Protein AF-A0AA38NWJ9-F1 (afdb_monomer_lite)

Radius of gyration: 28.75 Å; chains: 1; bounding box: 86×64×56 Å

Sequence (228 aa):
MHFEAAQSAQCSSKLLKDPQRSSKILKDTSKNLENLGNQKGVSLDALGMRYFFLMLGYALSDKTIKMNYASYHTGIVAKYHIRLIGLPDCAIFEEANGPVKPHNIKDQATLEALFTVLETGTCCWSRMSDNEIKEHSAWLATQEVKERAVRSDKGKKRGSRQRDDDDDDDHDDDDNSENKADSRKRSRKSGVNGKAGRKKSKISKQLPPRSREFVNSDDDESNGNLSD

Structure (mmCIF, N/CA/C/O backbone):
data_AF-A0AA38NWJ9-F1
#
_entry.id   AF-A0AA38NWJ9-F1
#
loop_
_atom_site.group_PDB
_atom_site.id
_atom_site.type_symbol
_atom_site.label_atom_id
_atom_site.label_alt_id
_atom_site.label_comp_id
_atom_site.label_asym_id
_atom_site.label_entity_id
_atom_site.label_seq_id
_atom_site.pdbx_PDB_ins_code
_atom_site.Cartn_x
_atom_site.Cartn_y
_atom_site.Cartn_z
_atom_site.occupancy
_atom_site.B_iso_or_equiv
_atom_site.auth_seq_id
_atom_site.auth_comp_id
_atom_site.auth_asym_id
_atom_site.auth_atom_id
_atom_site.pdbx_PDB_model_num
ATOM 1 N N . MET A 1 1 ? -23.170 23.346 -16.869 1.00 39.41 1 MET A N 1
ATOM 2 C CA . MET A 1 1 ? -22.713 21.945 -16.767 1.00 39.41 1 MET A CA 1
ATOM 3 C C . MET A 1 1 ? -22.299 21.693 -15.324 1.00 39.41 1 MET A C 1
ATOM 5 O O . MET A 1 1 ? -21.149 21.910 -14.978 1.00 39.41 1 MET A O 1
ATOM 9 N N . HIS A 1 2 ? -23.263 21.349 -14.471 1.00 34.66 2 HIS A N 1
ATOM 10 C CA . HIS A 1 2 ? -23.024 20.957 -13.082 1.00 34.66 2 HIS A CA 1
ATOM 11 C C . HIS A 1 2 ? -23.026 19.427 -13.042 1.00 34.66 2 HIS A C 1
ATOM 13 O O . HIS A 1 2 ? -24.056 18.825 -13.329 1.00 34.66 2 HIS A O 1
ATOM 19 N N . PHE A 1 3 ? -21.881 18.808 -12.752 1.00 37.81 3 PHE A N 1
ATOM 20 C CA . PHE A 1 3 ? -21.827 17.385 -12.428 1.00 37.81 3 PHE A CA 1
ATOM 21 C C . PHE A 1 3 ? -22.079 17.233 -10.928 1.00 37.81 3 PHE A C 1
ATOM 23 O O . PHE A 1 3 ? -21.244 17.576 -10.095 1.00 37.81 3 PHE A O 1
ATOM 30 N N . GLU A 1 4 ? -23.278 16.764 -10.604 1.00 44.84 4 GLU A N 1
ATOM 31 C CA . GLU A 1 4 ? -23.706 16.375 -9.268 1.00 44.84 4 GLU A CA 1
ATOM 32 C C . GLU A 1 4 ? -23.093 15.005 -8.934 1.00 44.84 4 GLU A C 1
ATOM 34 O O . GLU A 1 4 ? -23.631 13.953 -9.271 1.00 44.84 4 GLU A O 1
ATOM 39 N N . ALA A 1 5 ? -21.912 15.015 -8.313 1.00 42.31 5 ALA A N 1
ATOM 40 C CA . ALA A 1 5 ? -21.258 13.821 -7.784 1.00 42.31 5 ALA A CA 1
ATOM 41 C C . ALA A 1 5 ? -21.643 13.632 -6.308 1.00 42.31 5 ALA A C 1
ATOM 43 O O . ALA A 1 5 ? -20.865 13.912 -5.401 1.00 42.31 5 ALA A O 1
ATOM 44 N N . ALA A 1 6 ? -22.868 13.167 -6.067 1.00 44.38 6 ALA A N 1
ATOM 45 C CA . ALA A 1 6 ? -23.337 12.756 -4.746 1.00 44.38 6 ALA A CA 1
ATOM 46 C C . ALA A 1 6 ? -23.718 11.269 -4.749 1.00 44.38 6 ALA A C 1
ATOM 48 O O . ALA A 1 6 ? -24.832 10.892 -4.397 1.00 44.38 6 ALA A O 1
ATOM 49 N N . GLN A 1 7 ? -22.784 10.391 -5.127 1.00 44.22 7 GLN A N 1
ATOM 50 C CA . GLN A 1 7 ? -22.867 8.990 -4.712 1.00 44.22 7 GLN A CA 1
ATOM 51 C C . GLN A 1 7 ? -22.113 8.837 -3.397 1.00 44.22 7 GLN A C 1
ATOM 53 O O . GLN A 1 7 ? -20.930 8.511 -3.347 1.00 44.22 7 GLN A O 1
ATOM 58 N N . SER A 1 8 ? -22.844 9.109 -2.317 1.00 44.16 8 SER A N 1
ATOM 59 C CA . SER A 1 8 ? -22.509 8.643 -0.978 1.00 44.16 8 SER A CA 1
ATOM 60 C C . SER A 1 8 ? -22.380 7.123 -1.034 1.00 44.16 8 SER A C 1
ATOM 62 O O . SER A 1 8 ? -23.372 6.393 -1.083 1.00 44.16 8 SER A O 1
ATOM 64 N N . ALA A 1 9 ? -21.138 6.649 -1.103 1.00 45.22 9 ALA A N 1
ATOM 65 C CA . ALA A 1 9 ? -20.809 5.250 -0.957 1.00 45.22 9 ALA A CA 1
ATOM 66 C C . ALA A 1 9 ? -21.241 4.820 0.448 1.00 45.22 9 ALA A C 1
ATOM 68 O O . ALA A 1 9 ? -20.523 5.006 1.431 1.00 45.22 9 ALA A O 1
ATOM 69 N N . GLN A 1 10 ? -22.426 4.219 0.551 1.00 44.66 10 GLN A N 1
ATOM 70 C CA . GLN A 1 10 ? -22.721 3.326 1.657 1.00 44.66 10 GLN A CA 1
ATOM 71 C C . GLN A 1 10 ? -21.734 2.161 1.544 1.00 44.66 10 GLN A C 1
ATOM 73 O O . GLN A 1 10 ? -21.995 1.167 0.867 1.00 44.66 10 GLN A O 1
ATOM 78 N N . CYS A 1 11 ? -20.565 2.313 2.175 1.00 38.38 11 CYS A N 1
ATOM 79 C CA . CYS A 1 11 ? -19.630 1.232 2.445 1.00 38.38 11 CYS A CA 1
ATOM 80 C C . CYS A 1 11 ? -20.417 0.132 3.161 1.00 38.38 11 CYS A C 1
ATOM 82 O O . CYS A 1 11 ? -20.668 0.203 4.364 1.00 38.38 11 CYS A O 1
ATOM 84 N N . SER A 1 12 ? -20.878 -0.852 2.386 1.00 43.41 12 SER A N 1
ATOM 85 C CA . SER A 1 12 ? -21.639 -2.005 2.848 1.00 43.41 12 SER A CA 1
ATOM 86 C C . SER A 1 12 ? -20.796 -2.743 3.887 1.00 43.41 12 SER A C 1
ATOM 88 O O . SER A 1 12 ? -19.919 -3.546 3.565 1.00 43.41 12 SER A O 1
ATOM 90 N N . SER A 1 13 ? -21.094 -2.465 5.152 1.00 49.72 13 SER A N 1
ATOM 91 C CA . SER A 1 13 ? -20.415 -2.873 6.385 1.00 49.72 13 SER A CA 1
ATOM 92 C C . SER A 1 13 ? -20.494 -4.374 6.697 1.00 49.72 13 SER A C 1
ATOM 94 O O . SER A 1 13 ? -20.312 -4.794 7.840 1.00 49.72 13 SER A O 1
ATOM 96 N N . LYS A 1 14 ? -20.701 -5.227 5.688 1.00 49.19 14 LYS A N 1
ATOM 97 C CA . LYS A 1 14 ? -20.905 -6.678 5.838 1.00 49.19 14 LYS A CA 1
ATOM 98 C C . LYS A 1 14 ? -19.680 -7.444 6.361 1.00 49.19 14 LYS A C 1
ATOM 100 O O . LYS A 1 14 ? -19.739 -8.664 6.490 1.00 49.19 14 LYS A O 1
ATOM 105 N N . LEU A 1 15 ? -18.585 -6.759 6.695 1.00 49.03 15 LEU A N 1
ATOM 106 C CA . LEU A 1 15 ? -17.335 -7.372 7.142 1.00 49.03 15 LEU A CA 1
ATOM 107 C C . LEU A 1 15 ? -16.837 -6.978 8.524 1.00 49.03 15 LEU A C 1
ATOM 109 O O . LEU A 1 15 ? -15.739 -7.383 8.889 1.00 49.03 15 LEU A O 1
ATOM 113 N N . LEU A 1 16 ? -17.668 -6.338 9.343 1.00 49.16 16 LEU A N 1
ATOM 114 C CA . LEU A 1 16 ? -17.486 -6.401 10.788 1.00 49.16 16 LEU A CA 1
ATOM 115 C C . LEU A 1 16 ? -18.739 -6.994 11.412 1.00 49.16 16 LEU A C 1
ATOM 117 O O . LEU A 1 16 ? -19.733 -6.311 11.624 1.00 49.16 16 LEU A O 1
ATOM 121 N N . LYS A 1 17 ? -18.667 -8.277 11.770 1.00 51.38 17 LYS A N 1
ATOM 122 C CA . LYS A 1 17 ? -19.699 -8.964 12.564 1.00 51.38 17 LYS A CA 1
ATOM 123 C C . LYS A 1 17 ? -19.894 -8.366 13.968 1.00 51.38 17 LYS A C 1
ATOM 125 O O . LYS A 1 17 ? -20.689 -8.892 14.729 1.00 51.38 17 LYS A O 1
ATOM 130 N N . ASP A 1 18 ? -19.188 -7.283 14.298 1.00 51.94 18 ASP A N 1
ATOM 131 C CA . ASP A 1 18 ? -19.307 -6.586 15.570 1.00 51.94 18 ASP A CA 1
ATOM 132 C C . ASP A 1 18 ? -18.866 -5.106 15.451 1.00 51.94 18 ASP A C 1
ATOM 134 O O . ASP A 1 18 ? -17.693 -4.778 15.677 1.00 51.94 18 ASP A O 1
ATOM 138 N N . PRO A 1 19 ? -19.766 -4.168 15.099 1.00 52.47 19 PRO A N 1
ATOM 139 C CA . PRO A 1 19 ? -19.451 -2.732 15.099 1.00 52.47 19 PRO A CA 1
ATOM 140 C C . PRO A 1 19 ? -18.998 -2.231 16.486 1.00 52.47 19 PRO A C 1
ATOM 142 O O . PRO A 1 19 ? -18.182 -1.315 16.598 1.00 52.47 19 PRO A O 1
ATOM 145 N N . GLN A 1 20 ? -19.436 -2.896 17.559 1.00 57.66 20 GLN A N 1
ATOM 146 C CA . GLN A 1 20 ? -19.005 -2.622 18.933 1.00 57.66 20 GLN A CA 1
ATOM 147 C C . GLN A 1 20 ? -17.508 -2.901 19.158 1.00 57.66 20 GLN A C 1
ATOM 149 O O . GLN A 1 20 ? -16.855 -2.188 19.923 1.00 57.66 20 GLN A O 1
ATOM 154 N N . ARG A 1 21 ? -16.925 -3.892 18.468 1.00 58.16 21 ARG A N 1
ATOM 155 C CA . ARG A 1 21 ? -15.522 -4.289 18.667 1.00 58.16 21 ARG A CA 1
ATOM 156 C C . ARG A 1 21 ? -14.537 -3.350 17.967 1.00 58.16 21 ARG A C 1
ATOM 158 O O . ARG A 1 21 ? -13.462 -3.113 18.511 1.00 58.16 21 ARG A O 1
ATOM 165 N N . SER A 1 22 ? -14.922 -2.768 16.828 1.00 58.00 22 SER A N 1
ATOM 166 C CA . SER A 1 22 ? -14.137 -1.720 16.151 1.00 58.00 22 SER A CA 1
ATOM 167 C C . SER A 1 22 ? -14.026 -0.457 17.012 1.00 58.00 22 SER A C 1
ATOM 169 O O . SER A 1 22 ? -12.927 0.060 17.208 1.00 58.00 22 SER A O 1
ATOM 171 N N . SER A 1 23 ? -15.140 -0.012 17.610 1.00 63.59 23 SER A N 1
ATOM 172 C CA . SER A 1 23 ? -15.155 1.243 18.373 1.00 63.59 23 SER A CA 1
ATOM 173 C C . SER A 1 23 ? -14.301 1.197 19.645 1.00 63.59 23 SER A C 1
ATOM 175 O O . SER A 1 23 ? -13.683 2.199 19.999 1.00 63.59 23 SER A O 1
ATOM 177 N N . LYS A 1 24 ? -14.210 0.041 20.323 1.00 66.25 24 LYS A N 1
ATOM 178 C CA . LYS A 1 24 ? -13.296 -0.135 21.467 1.00 66.25 24 LYS A CA 1
ATOM 179 C C . LYS A 1 24 ? -11.833 -0.042 21.045 1.00 66.25 24 LYS A C 1
ATOM 181 O O . LYS A 1 24 ? -11.070 0.655 21.699 1.00 66.25 24 LYS A O 1
ATOM 186 N N . ILE A 1 25 ? -11.462 -0.678 19.934 1.00 63.16 25 ILE A N 1
ATOM 187 C CA . ILE A 1 25 ? -10.078 -0.663 19.448 1.00 63.16 25 ILE A CA 1
ATOM 188 C C . ILE A 1 25 ? -9.677 0.749 19.028 1.00 63.16 25 ILE A C 1
ATOM 190 O O . ILE A 1 25 ? -8.617 1.187 19.448 1.00 63.16 25 ILE A O 1
ATOM 194 N N . LEU A 1 26 ? -10.535 1.477 18.301 1.00 61.09 26 LEU A N 1
ATOM 195 C CA . LEU A 1 26 ? -10.283 2.877 17.937 1.00 61.09 26 LEU A CA 1
ATOM 196 C C . LEU A 1 26 ? -10.080 3.766 19.171 1.00 61.09 26 LEU A C 1
ATOM 198 O O . LEU A 1 26 ? -9.186 4.607 19.184 1.00 61.09 26 LEU A O 1
ATOM 202 N N . LYS A 1 27 ? -10.863 3.552 20.237 1.00 68.44 27 LYS A N 1
ATOM 203 C CA . LYS A 1 27 ? -10.706 4.288 21.503 1.00 68.44 27 LYS A CA 1
ATOM 204 C C . LYS A 1 27 ? -9.412 3.921 22.230 1.00 68.44 27 LYS A C 1
ATOM 206 O O . LYS A 1 27 ? -8.737 4.810 22.747 1.00 68.44 27 LYS A O 1
ATOM 211 N N . ASP A 1 28 ? -9.049 2.642 22.254 1.00 71.19 28 ASP A N 1
ATOM 212 C CA . ASP A 1 28 ? -7.821 2.171 22.901 1.00 71.19 28 ASP A CA 1
ATOM 213 C C . ASP A 1 28 ? -6.570 2.610 22.128 1.00 71.19 28 ASP A C 1
ATOM 215 O O . ASP A 1 28 ? -5.565 2.983 22.736 1.00 71.19 28 ASP A O 1
ATOM 219 N N . THR A 1 29 ? -6.629 2.639 20.793 1.00 63.56 29 THR A N 1
ATOM 220 C CA . THR A 1 29 ? -5.549 3.168 19.955 1.00 63.56 29 THR A CA 1
ATOM 221 C C . THR A 1 29 ? -5.463 4.688 20.039 1.00 63.56 29 THR A C 1
ATOM 223 O O . THR A 1 29 ? -4.349 5.197 20.126 1.00 63.56 29 THR A O 1
ATOM 226 N N . SER A 1 30 ? -6.589 5.408 20.117 1.00 64.50 30 SER A N 1
ATOM 227 C CA . SER A 1 30 ? -6.612 6.869 20.310 1.00 64.50 30 SER A CA 1
ATOM 228 C C . SER A 1 30 ? -5.970 7.282 21.636 1.00 64.50 30 SER A C 1
ATOM 230 O O . SER A 1 30 ? -5.095 8.143 21.658 1.00 64.50 30 SER A O 1
ATOM 232 N N . LYS A 1 31 ? -6.300 6.599 22.742 1.00 65.56 31 LYS A N 1
ATOM 233 C CA . LYS A 1 31 ? -5.656 6.846 24.049 1.00 65.56 31 LYS A CA 1
ATOM 234 C C . LYS A 1 31 ? -4.156 6.542 24.041 1.00 65.56 31 LYS A C 1
ATOM 236 O O . LYS A 1 31 ? -3.388 7.142 24.790 1.00 65.56 31 LYS A O 1
ATOM 241 N N . ASN A 1 32 ? -3.726 5.591 23.212 1.00 61.53 32 ASN A N 1
ATOM 242 C CA . ASN A 1 32 ? -2.308 5.282 23.039 1.00 61.53 32 ASN A CA 1
ATOM 243 C C . ASN A 1 32 ? -1.598 6.366 22.207 1.00 61.53 32 ASN A C 1
ATOM 245 O O . ASN A 1 32 ? -0.489 6.765 22.551 1.00 61.53 32 ASN A O 1
ATOM 249 N N . LEU A 1 33 ? -2.256 6.887 21.162 1.00 62.44 3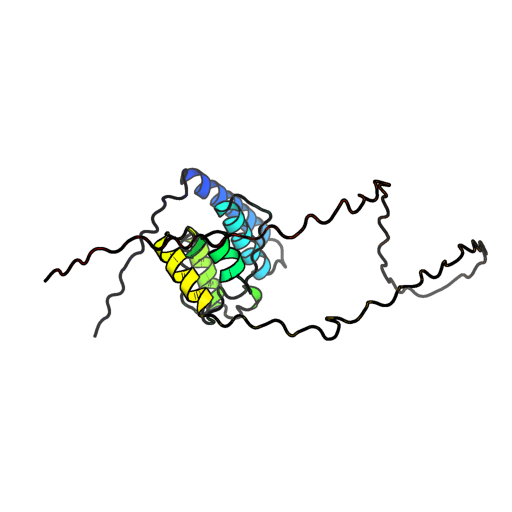3 LEU A N 1
ATOM 250 C CA . LEU A 1 33 ? -1.759 7.998 20.343 1.00 62.44 33 LEU A CA 1
ATOM 251 C C . LEU A 1 33 ? -1.557 9.280 21.164 1.00 62.44 33 LEU A C 1
ATOM 253 O O . LEU A 1 33 ? -0.497 9.894 21.059 1.00 62.44 33 LEU A O 1
ATOM 257 N N . GLU A 1 34 ? -2.519 9.650 22.014 1.00 65.12 34 GLU A N 1
ATOM 258 C CA . GLU A 1 34 ? -2.404 10.834 22.885 1.00 65.12 34 GLU A CA 1
ATOM 259 C C . GLU A 1 34 ? -1.205 10.728 23.840 1.00 65.12 34 GLU A C 1
ATOM 261 O O . GLU A 1 34 ? -0.467 11.694 24.038 1.00 65.12 34 GLU A O 1
ATOM 266 N N . ASN A 1 35 ? -0.937 9.530 24.369 1.00 61.72 35 ASN A N 1
ATOM 267 C CA . ASN A 1 35 ? 0.239 9.288 25.209 1.00 61.72 35 ASN A CA 1
ATOM 268 C C . ASN A 1 35 ? 1.568 9.383 24.437 1.00 61.72 35 ASN A C 1
ATOM 270 O O . ASN A 1 35 ? 2.591 9.751 25.015 1.00 61.72 35 ASN A O 1
ATOM 274 N N . LEU A 1 36 ? 1.569 9.072 23.138 1.00 56.41 36 LEU A N 1
ATOM 275 C CA . LEU A 1 36 ? 2.743 9.183 22.266 1.00 56.41 36 LEU A CA 1
ATOM 276 C C . LEU A 1 36 ? 3.017 10.630 21.826 1.00 56.41 36 LEU A C 1
ATOM 278 O O . LEU A 1 36 ? 4.183 10.989 21.671 1.00 56.41 36 LEU A O 1
ATOM 282 N N . GLY A 1 37 ? 1.985 11.471 21.694 1.00 53.91 37 GLY A N 1
ATOM 283 C CA . GLY A 1 37 ? 2.128 12.896 21.358 1.00 53.91 37 GLY A CA 1
ATOM 284 C C . GLY A 1 37 ? 2.893 13.714 22.408 1.00 53.91 37 GLY A C 1
ATOM 285 O O . GLY A 1 37 ? 3.549 14.697 22.074 1.00 53.91 37 GLY A O 1
ATOM 286 N N . ASN A 1 38 ? 2.898 13.264 23.667 1.00 59.41 38 ASN A N 1
ATOM 287 C CA . ASN A 1 38 ? 3.661 13.899 24.747 1.00 59.41 38 ASN A CA 1
ATOM 288 C C . ASN A 1 38 ? 5.153 13.518 24.771 1.00 59.41 38 ASN A C 1
ATOM 290 O O . ASN A 1 38 ? 5.935 14.130 25.505 1.00 59.41 38 ASN A O 1
ATOM 294 N N . GLN A 1 39 ? 5.588 12.546 23.959 1.00 58.22 39 GLN A N 1
ATOM 295 C CA . GLN A 1 39 ? 7.011 12.284 23.759 1.00 58.22 39 GLN A CA 1
ATOM 296 C C . GLN A 1 39 ? 7.562 13.246 22.707 1.00 58.22 39 GLN A C 1
ATOM 298 O O . GLN A 1 39 ? 7.415 13.036 21.503 1.00 58.22 39 GLN A O 1
ATOM 303 N N . LYS A 1 40 ? 8.237 14.303 23.174 1.00 52.88 40 LYS A N 1
ATOM 304 C CA . LYS A 1 40 ? 9.014 15.221 22.329 1.00 52.88 40 LYS A CA 1
ATOM 305 C C . LYS A 1 40 ? 9.970 14.410 21.437 1.00 52.88 40 LYS A C 1
ATOM 307 O O . LYS A 1 40 ? 10.999 13.942 21.917 1.00 52.88 40 LYS A O 1
ATOM 312 N N . GLY A 1 41 ? 9.625 14.237 20.158 1.00 63.91 41 GLY A N 1
ATOM 313 C CA . GLY A 1 41 ? 10.505 13.638 19.147 1.00 63.91 41 GLY A CA 1
ATOM 314 C C . GLY A 1 41 ? 9.962 12.445 18.353 1.00 63.91 41 GLY A C 1
ATOM 315 O O . GLY A 1 41 ? 10.703 11.916 17.526 1.00 63.91 41 GLY A O 1
ATOM 316 N N . VAL A 1 42 ? 8.714 12.004 18.543 1.00 61.97 42 VAL A N 1
ATOM 317 C CA . VAL A 1 42 ? 8.128 10.998 17.636 1.00 61.97 42 VAL A CA 1
ATOM 318 C C . VAL A 1 42 ? 7.659 11.706 16.364 1.00 61.97 42 VAL A C 1
ATOM 320 O O . VAL A 1 42 ? 6.756 12.537 16.420 1.00 61.97 42 VAL A O 1
ATOM 323 N N . SER A 1 43 ? 8.278 11.412 15.217 1.00 65.31 43 SER A N 1
ATOM 324 C CA . SER A 1 43 ? 7.820 11.970 13.941 1.00 65.31 43 SER A CA 1
ATOM 325 C C . SER A 1 43 ? 6.399 11.483 13.636 1.00 65.31 43 SER A C 1
ATOM 327 O O . SER A 1 43 ? 6.087 10.300 13.818 1.00 65.31 43 SER A O 1
ATOM 329 N N . LEU A 1 44 ? 5.535 12.389 13.163 1.00 63.59 44 LEU A N 1
ATOM 330 C CA . LEU A 1 44 ? 4.169 12.074 12.718 1.00 63.59 44 LEU A CA 1
ATOM 331 C C . LEU A 1 44 ? 4.148 10.895 11.725 1.00 63.59 44 LEU A C 1
ATOM 333 O O . LEU A 1 44 ? 3.259 10.043 11.788 1.00 63.59 44 LEU A O 1
ATOM 337 N N . ASP A 1 45 ? 5.198 10.766 10.911 1.00 66.31 45 ASP A N 1
ATOM 338 C CA . ASP A 1 45 ? 5.413 9.657 9.978 1.00 66.31 45 ASP A CA 1
ATOM 339 C C . ASP A 1 45 ? 5.368 8.279 10.656 1.00 66.31 45 ASP A C 1
ATOM 341 O O . ASP A 1 45 ? 4.787 7.327 10.127 1.00 66.31 45 ASP A O 1
ATOM 345 N N . ALA A 1 46 ? 5.966 8.145 11.844 1.00 70.00 46 ALA A N 1
ATOM 346 C CA . ALA A 1 46 ? 6.025 6.872 12.558 1.00 70.00 46 ALA A CA 1
ATOM 347 C C . ALA A 1 46 ? 4.660 6.471 13.140 1.00 70.00 46 ALA A C 1
ATOM 349 O O . ALA A 1 46 ? 4.340 5.278 13.212 1.00 70.00 46 ALA A O 1
ATOM 350 N N . LEU A 1 47 ? 3.853 7.458 13.538 1.00 70.44 47 LEU A N 1
ATOM 351 C CA . LEU A 1 47 ? 2.508 7.260 14.079 1.00 70.44 47 LEU A CA 1
ATOM 352 C C . LEU A 1 47 ? 1.522 6.852 12.979 1.00 70.44 47 LEU A C 1
ATOM 354 O O . LEU A 1 47 ? 0.839 5.834 13.129 1.00 70.44 47 LEU A O 1
ATOM 358 N N . GLY A 1 48 ? 1.530 7.552 11.839 1.00 71.62 48 GLY A N 1
ATOM 359 C CA . GLY A 1 48 ? 0.675 7.222 10.693 1.00 71.62 48 GLY A CA 1
ATOM 360 C C . GLY A 1 48 ? 0.924 5.805 10.160 1.00 71.62 48 GLY A C 1
ATOM 361 O O . GLY A 1 48 ? -0.012 5.024 9.976 1.00 71.62 48 GLY A O 1
ATOM 362 N N . MET A 1 49 ? 2.196 5.412 10.007 1.00 75.56 49 MET A N 1
ATOM 363 C CA . MET A 1 49 ? 2.573 4.071 9.524 1.00 75.56 49 MET A CA 1
ATOM 364 C C . MET A 1 49 ? 2.086 2.943 10.445 1.00 75.56 49 MET A C 1
ATOM 366 O O . MET A 1 49 ? 1.674 1.879 9.970 1.00 75.56 49 MET A O 1
ATOM 370 N N . ARG A 1 50 ? 2.117 3.158 11.767 1.00 79.19 50 ARG A N 1
ATOM 371 C CA . ARG A 1 50 ? 1.632 2.169 12.743 1.00 79.19 50 ARG A CA 1
ATOM 372 C C . ARG A 1 50 ? 0.125 1.978 12.645 1.00 79.19 50 ARG A C 1
ATOM 374 O O . ARG A 1 50 ? -0.332 0.840 12.732 1.00 79.19 50 ARG A O 1
ATOM 381 N N . TYR A 1 51 ? -0.627 3.054 12.426 1.00 81.25 51 TYR A N 1
ATOM 382 C CA . TYR A 1 51 ? -2.084 2.988 12.335 1.00 81.25 51 TYR A CA 1
ATOM 383 C C . TYR A 1 51 ? -2.545 2.155 11.137 1.00 81.25 51 TYR A C 1
ATOM 385 O O . TYR A 1 51 ? -3.326 1.217 11.303 1.00 81.25 51 TYR A O 1
ATOM 393 N N . PHE A 1 52 ? -1.981 2.404 9.950 1.00 81.69 52 PHE A N 1
ATOM 394 C CA . PHE A 1 52 ? -2.296 1.611 8.757 1.00 81.69 52 PHE A CA 1
ATOM 395 C C . PHE A 1 52 ? -1.989 0.124 8.940 1.00 81.69 52 PHE A C 1
ATOM 397 O O . PHE A 1 52 ? -2.796 -0.724 8.559 1.00 81.69 52 PHE A O 1
ATOM 404 N N . PHE A 1 53 ? -0.847 -0.196 9.554 1.00 84.25 53 PHE A N 1
ATOM 405 C CA . PHE A 1 53 ? -0.447 -1.578 9.811 1.00 84.25 53 PHE A CA 1
ATOM 406 C C . PHE A 1 53 ? -1.379 -2.280 10.809 1.00 84.25 53 PHE A C 1
ATOM 408 O O . PHE A 1 53 ? -1.771 -3.425 10.584 1.00 84.25 53 PHE A O 1
ATOM 415 N N . LEU A 1 54 ? -1.773 -1.598 11.890 1.00 86.06 54 LEU A N 1
ATOM 416 C CA . LEU A 1 54 ? -2.718 -2.138 12.871 1.00 86.06 54 LEU A CA 1
A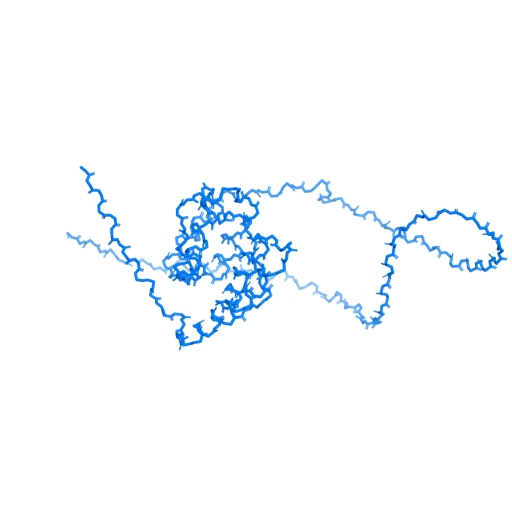TOM 417 C C . LEU A 1 54 ? -4.093 -2.395 12.245 1.00 86.06 54 LEU A C 1
ATOM 419 O O . LEU A 1 54 ? -4.665 -3.466 12.453 1.00 86.06 54 LEU A O 1
ATOM 423 N N . MET A 1 55 ? -4.588 -1.454 11.438 1.00 86.25 55 MET A N 1
ATOM 424 C CA . MET A 1 55 ? -5.873 -1.585 10.747 1.00 86.25 55 MET A CA 1
ATOM 425 C C . MET A 1 55 ? -5.857 -2.715 9.711 1.00 86.25 55 MET A C 1
ATOM 427 O O . MET A 1 55 ? -6.807 -3.494 9.640 1.00 86.25 55 MET A O 1
ATOM 431 N N . LEU A 1 56 ? -4.763 -2.861 8.957 1.00 89.75 56 LEU A N 1
ATOM 432 C CA . LEU A 1 56 ? -4.584 -3.954 8.000 1.00 89.75 56 LEU A CA 1
ATOM 433 C C . LEU A 1 56 ? -4.551 -5.319 8.702 1.00 89.75 56 LEU A C 1
ATOM 435 O O . LEU A 1 56 ? -5.253 -6.247 8.300 1.00 89.75 56 LEU A O 1
ATOM 439 N N . GLY A 1 57 ? -3.765 -5.434 9.777 1.00 89.44 57 GLY A N 1
ATOM 440 C CA . GLY A 1 57 ? -3.671 -6.670 10.549 1.00 89.44 57 GLY A CA 1
ATOM 441 C C . GLY A 1 57 ? -4.989 -7.049 11.223 1.00 89.44 57 GLY A C 1
ATOM 442 O O . GLY A 1 57 ? -5.277 -8.231 11.391 1.00 89.44 57 GLY A O 1
ATOM 443 N N . TYR A 1 58 ? -5.821 -6.062 11.561 1.00 88.19 58 TYR A N 1
ATOM 444 C CA . TYR A 1 58 ? -7.174 -6.302 12.045 1.00 88.19 58 TYR A CA 1
ATOM 445 C C . TYR A 1 58 ? -8.099 -6.815 10.934 1.00 88.19 58 TYR A C 1
ATOM 447 O O . TYR A 1 58 ? -8.744 -7.847 11.115 1.00 88.19 58 TYR A O 1
ATOM 455 N N . ALA A 1 59 ? -8.109 -6.156 9.770 1.00 88.12 59 ALA A N 1
ATOM 456 C CA . ALA A 1 59 ? -8.927 -6.558 8.624 1.00 88.12 59 ALA A CA 1
ATOM 457 C C . ALA A 1 59 ? -8.616 -7.988 8.144 1.00 88.12 59 ALA A C 1
ATOM 459 O O . ALA A 1 59 ? -9.523 -8.730 7.771 1.00 88.12 59 ALA A O 1
ATOM 460 N N . LEU A 1 60 ? -7.342 -8.392 8.198 1.00 89.75 60 LEU A N 1
ATOM 461 C CA . LEU A 1 60 ? -6.883 -9.721 7.776 1.00 89.75 60 LEU A CA 1
ATOM 462 C C . LEU A 1 60 ? -6.779 -10.738 8.919 1.00 89.75 60 LEU A C 1
ATOM 464 O O . LEU A 1 60 ? -6.489 -11.904 8.668 1.00 89.75 60 LEU A O 1
ATOM 468 N N . SER A 1 61 ? -7.004 -10.317 10.169 1.00 90.06 61 SER A N 1
ATOM 469 C CA . SER A 1 61 ? -6.728 -11.114 11.378 1.00 90.06 61 SER A CA 1
ATOM 470 C C . SER A 1 61 ? -5.292 -11.665 11.458 1.00 90.06 61 SER A C 1
ATOM 472 O O . SER A 1 61 ? -5.028 -12.615 12.193 1.00 90.06 61 SER A O 1
ATOM 474 N N . ASP A 1 62 ? -4.348 -11.048 10.742 1.00 89.62 62 ASP A N 1
ATOM 475 C CA . ASP A 1 62 ? -2.945 -11.448 10.679 1.00 89.62 62 ASP A CA 1
ATOM 476 C C . ASP A 1 62 ? -2.034 -10.234 10.903 1.00 89.62 62 ASP A C 1
ATOM 478 O O . ASP A 1 62 ? -1.874 -9.353 10.059 1.00 89.62 62 ASP A O 1
ATOM 482 N N . LYS A 1 63 ? -1.398 -10.209 12.077 1.00 88.19 63 LYS A N 1
ATOM 483 C CA . LYS A 1 63 ? -0.499 -9.131 12.516 1.00 88.19 63 LYS A CA 1
ATOM 484 C C . LYS A 1 63 ? 0.891 -9.210 11.884 1.00 88.19 63 LYS A C 1
ATOM 486 O O . LYS A 1 63 ? 1.718 -8.339 12.139 1.00 88.19 63 LYS A O 1
ATOM 491 N N . THR A 1 64 ? 1.194 -10.264 11.127 1.00 89.56 64 THR A N 1
ATOM 492 C CA . THR A 1 64 ? 2.511 -10.449 10.499 1.00 89.56 64 THR A CA 1
ATOM 493 C C . THR A 1 64 ? 2.613 -9.749 9.145 1.00 89.56 64 THR A C 1
ATOM 495 O O . THR A 1 64 ? 3.721 -9.507 8.652 1.00 89.56 64 THR A O 1
ATOM 498 N N . ILE A 1 65 ? 1.472 -9.374 8.560 1.00 90.00 65 ILE A N 1
ATOM 499 C CA . ILE A 1 65 ? 1.389 -8.801 7.220 1.00 90.00 65 ILE A CA 1
ATOM 500 C C . ILE A 1 65 ? 1.902 -7.366 7.229 1.00 90.00 65 ILE A C 1
ATOM 502 O O . ILE A 1 65 ? 1.248 -6.448 7.712 1.00 90.00 65 ILE A O 1
ATOM 506 N N . LYS A 1 66 ? 3.080 -7.165 6.635 1.00 89.31 66 LYS A N 1
ATOM 507 C CA . LYS A 1 66 ? 3.667 -5.844 6.387 1.00 89.31 66 LYS A CA 1
ATOM 508 C C . LYS A 1 66 ? 3.166 -5.262 5.078 1.00 89.31 66 LYS A C 1
ATOM 510 O O . LYS A 1 66 ? 3.209 -5.920 4.042 1.00 89.31 66 LYS A O 1
ATOM 515 N N . MET A 1 67 ? 2.736 -4.004 5.135 1.00 85.25 67 MET A N 1
ATOM 516 C CA . MET A 1 67 ? 2.306 -3.262 3.960 1.00 85.25 67 MET A CA 1
ATOM 517 C C . MET A 1 67 ? 3.516 -2.936 3.083 1.00 85.25 67 MET A C 1
ATOM 519 O O . MET A 1 67 ? 4.401 -2.175 3.476 1.00 85.25 67 MET A O 1
ATOM 523 N N . ASN A 1 68 ? 3.562 -3.529 1.892 1.00 90.50 68 ASN A N 1
ATOM 524 C CA . ASN A 1 68 ? 4.520 -3.153 0.865 1.00 90.50 68 ASN A CA 1
ATOM 525 C C . ASN A 1 68 ? 3.846 -2.200 -0.121 1.00 90.50 68 ASN A C 1
ATOM 527 O O . ASN A 1 68 ? 3.150 -2.635 -1.033 1.00 90.50 68 ASN A O 1
ATOM 531 N N . TYR A 1 69 ? 4.083 -0.904 0.068 1.00 87.88 69 TYR A N 1
ATOM 532 C CA . TYR A 1 69 ? 3.525 0.163 -0.762 1.00 87.88 69 TYR A CA 1
ATOM 533 C C . TYR A 1 69 ? 3.913 0.040 -2.240 1.00 87.88 69 TYR A C 1
ATOM 535 O O . TYR A 1 69 ? 3.095 0.306 -3.105 1.00 87.88 69 TYR A O 1
ATOM 543 N N . ALA A 1 70 ? 5.133 -0.421 -2.544 1.00 88.12 70 ALA A N 1
ATOM 544 C CA . ALA A 1 70 ? 5.596 -0.560 -3.930 1.00 88.12 70 ALA A CA 1
ATOM 545 C C . ALA A 1 70 ? 4.913 -1.716 -4.675 1.00 88.12 70 ALA A C 1
ATOM 547 O O . ALA A 1 70 ? 4.889 -1.741 -5.898 1.00 88.12 70 ALA A O 1
ATOM 548 N N . SER A 1 71 ? 4.391 -2.694 -3.937 1.00 90.31 71 SER A N 1
ATOM 549 C CA . SER A 1 71 ? 3.666 -3.835 -4.486 1.00 90.31 71 SER A CA 1
ATOM 550 C C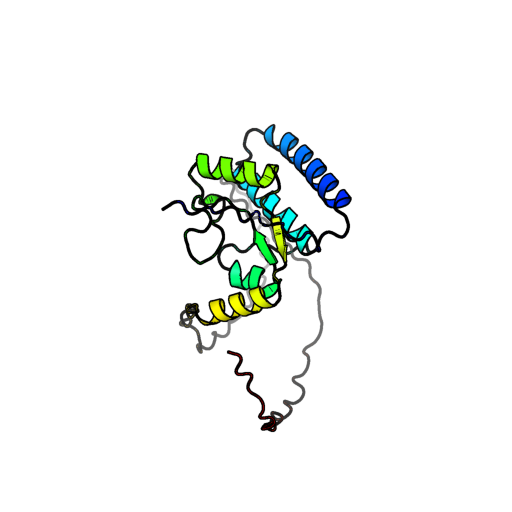 . SER A 1 71 ? 2.257 -3.890 -3.903 1.00 90.31 71 SER A C 1
ATOM 552 O O . SER A 1 71 ? 1.779 -4.972 -3.562 1.00 90.31 71 SER A O 1
ATOM 554 N N . TYR A 1 72 ? 1.620 -2.735 -3.697 1.00 92.56 72 TYR A N 1
ATOM 555 C CA . TYR A 1 72 ? 0.324 -2.671 -3.028 1.00 92.56 72 TYR A CA 1
ATOM 556 C C . TYR A 1 72 ? -0.726 -3.489 -3.789 1.00 92.56 72 TYR A C 1
ATOM 558 O O . TYR A 1 72 ? -1.337 -4.398 -3.223 1.00 92.56 72 TYR A O 1
ATOM 566 N N . HIS A 1 73 ? -0.859 -3.247 -5.095 1.00 92.88 73 HIS A N 1
ATOM 567 C CA . HIS A 1 73 ? -1.842 -3.944 -5.919 1.00 92.88 73 HIS A CA 1
ATOM 568 C C . HIS A 1 73 ? -1.591 -5.453 -5.998 1.00 92.88 73 HIS A C 1
ATOM 570 O O . HIS A 1 73 ? -2.518 -6.233 -5.830 1.00 92.88 73 HIS A O 1
ATOM 576 N N . THR A 1 74 ? -0.351 -5.901 -6.189 1.00 93.38 74 THR A N 1
ATOM 577 C CA . THR A 1 74 ? -0.057 -7.340 -6.312 1.00 93.38 74 THR A CA 1
ATOM 578 C C . THR A 1 74 ? -0.000 -8.058 -4.961 1.00 93.38 74 THR A C 1
ATOM 580 O O . THR A 1 74 ? -0.381 -9.217 -4.844 1.00 93.38 74 THR A O 1
ATOM 583 N N . GLY A 1 75 ? 0.524 -7.395 -3.930 1.00 92.50 75 GLY A N 1
ATOM 584 C CA . GLY A 1 75 ? 0.834 -8.000 -2.635 1.00 92.50 75 GLY A CA 1
ATOM 585 C C . GLY A 1 75 ? -0.298 -7.910 -1.619 1.00 92.50 75 GLY A C 1
ATOM 586 O O . GLY A 1 75 ? -0.397 -8.792 -0.766 1.00 92.50 75 GLY A O 1
ATOM 587 N N . ILE A 1 76 ? -1.129 -6.867 -1.704 1.00 93.69 76 ILE A N 1
ATOM 588 C CA . ILE A 1 76 ? -2.268 -6.661 -0.807 1.00 93.69 76 ILE A CA 1
ATOM 589 C C . ILE A 1 76 ? -3.580 -6.911 -1.547 1.00 93.69 76 ILE A C 1
ATOM 591 O O . ILE A 1 76 ? -4.312 -7.831 -1.185 1.00 93.69 76 ILE A O 1
ATOM 595 N N . VAL A 1 77 ? -3.839 -6.150 -2.614 1.00 94.56 77 VAL A N 1
ATOM 596 C CA . VAL A 1 77 ? -5.140 -6.156 -3.301 1.00 94.56 77 VAL A CA 1
ATOM 597 C C . VAL A 1 77 ? -5.409 -7.494 -3.990 1.00 94.56 77 VAL A C 1
ATOM 599 O O . VAL A 1 77 ? -6.398 -8.151 -3.688 1.00 94.56 77 VAL A O 1
ATOM 602 N N . ALA A 1 78 ? -4.493 -7.966 -4.834 1.00 95.06 78 ALA A N 1
ATOM 603 C CA . ALA A 1 78 ? -4.668 -9.221 -5.563 1.00 95.06 78 ALA A CA 1
ATOM 604 C C . ALA A 1 78 ? -4.605 -10.458 -4.659 1.00 95.06 78 ALA A C 1
ATOM 606 O O . ALA A 1 78 ? -5.284 -11.445 -4.920 1.00 95.06 78 ALA A O 1
ATOM 607 N N . LYS A 1 79 ? -3.790 -10.418 -3.596 1.00 95.44 79 LYS A N 1
ATOM 608 C CA . LYS A 1 79 ? -3.578 -11.572 -2.712 1.00 95.44 79 LYS A CA 1
ATOM 609 C C . LYS A 1 79 ? -4.690 -11.748 -1.680 1.00 95.44 79 LYS A C 1
ATOM 611 O O . LYS A 1 79 ? -5.056 -12.878 -1.375 1.00 95.44 79 LYS A O 1
ATOM 616 N N . TYR A 1 80 ? -5.163 -10.651 -1.093 1.00 95.75 80 TYR A N 1
ATOM 617 C CA . TYR A 1 80 ? -6.130 -10.695 0.006 1.00 95.75 80 TYR A CA 1
ATOM 618 C C . TYR A 1 80 ? -7.509 -10.159 -0.381 1.00 95.75 80 TYR A C 1
ATOM 620 O O . TYR A 1 80 ? -8.424 -10.220 0.438 1.00 95.75 80 TYR A O 1
ATOM 628 N N . HIS A 1 81 ? -7.669 -9.645 -1.603 1.00 96.12 81 HIS A N 1
ATOM 629 C CA . HIS A 1 81 ? -8.923 -9.083 -2.108 1.00 96.12 81 HIS A CA 1
ATOM 630 C C . HIS A 1 81 ? -9.484 -7.983 -1.203 1.00 96.12 81 HIS A C 1
ATOM 632 O O . HIS A 1 81 ? -10.693 -7.877 -0.999 1.00 96.12 81 HIS A O 1
ATOM 638 N N . ILE A 1 82 ? -8.592 -7.176 -0.627 1.00 94.56 82 ILE A N 1
ATOM 639 C CA . ILE A 1 82 ? -8.947 -5.995 0.154 1.00 94.56 82 ILE A CA 1
ATOM 640 C C . ILE A 1 82 ? -8.305 -4.760 -0.463 1.00 94.56 82 ILE A C 1
ATOM 642 O O . ILE A 1 82 ? -7.172 -4.803 -0.946 1.00 94.56 82 ILE A O 1
ATOM 646 N N . ARG A 1 83 ? -9.023 -3.645 -0.409 1.00 92.88 83 ARG A N 1
ATOM 647 C CA . ARG A 1 83 ? -8.543 -2.338 -0.844 1.00 92.88 83 ARG A CA 1
ATOM 648 C C . ARG A 1 83 ? -8.828 -1.295 0.222 1.00 92.88 83 ARG A C 1
ATOM 650 O O . ARG A 1 83 ? -9.775 -1.414 0.995 1.00 92.88 83 ARG A O 1
ATOM 657 N N . LEU A 1 84 ? -7.988 -0.279 0.253 1.00 90.69 84 LEU A N 1
ATOM 658 C CA . LEU A 1 84 ? -8.162 0.888 1.094 1.00 90.69 84 LEU A CA 1
ATOM 659 C C . LEU A 1 84 ? -9.114 1.862 0.380 1.00 90.69 84 LEU A C 1
ATOM 661 O O . LEU A 1 84 ? -8.834 2.269 -0.745 1.00 90.69 84 LEU A O 1
ATOM 665 N N . ILE A 1 85 ? -10.256 2.164 0.997 1.00 90.56 85 ILE A N 1
ATOM 666 C CA . ILE A 1 85 ? -11.289 3.070 0.469 1.00 90.56 85 ILE A CA 1
ATOM 667 C C . ILE A 1 85 ? -11.280 4.350 1.299 1.00 90.56 85 ILE A C 1
ATOM 669 O O . ILE A 1 85 ? -10.990 4.289 2.491 1.00 90.56 85 ILE A O 1
ATOM 673 N N . GLY A 1 86 ? -11.624 5.480 0.677 1.00 87.31 86 GLY A N 1
ATOM 674 C CA . GLY A 1 86 ? -11.894 6.733 1.378 1.00 87.31 86 GLY A CA 1
ATOM 675 C C . GLY A 1 86 ? -10.650 7.536 1.735 1.00 87.31 86 GLY A C 1
ATOM 676 O O . GLY A 1 86 ? -10.704 8.301 2.685 1.00 87.31 86 GLY A O 1
ATOM 677 N N . LEU A 1 87 ? -9.532 7.373 1.018 1.00 85.62 87 LEU A N 1
ATOM 678 C CA . LEU A 1 87 ? -8.457 8.363 1.101 1.00 85.62 87 LEU A CA 1
ATOM 679 C C . LEU A 1 87 ? -8.864 9.653 0.392 1.00 85.62 87 LEU A C 1
ATOM 681 O O . LEU A 1 87 ? -9.605 9.589 -0.589 1.00 85.62 87 LEU A O 1
ATOM 685 N N . PRO A 1 88 ? -8.351 10.804 0.850 1.00 82.69 88 PRO A N 1
ATOM 686 C CA . PRO A 1 88 ? -8.553 12.052 0.138 1.00 82.69 88 PRO A CA 1
ATOM 687 C C . PRO A 1 88 ? -7.905 11.974 -1.255 1.00 82.69 88 PRO A C 1
ATOM 689 O O . PRO A 1 88 ? -6.781 11.484 -1.391 1.00 82.69 88 PRO A O 1
ATOM 692 N N . ASP A 1 89 ? -8.605 12.489 -2.271 1.00 73.81 89 ASP A N 1
ATOM 693 C CA . ASP A 1 89 ? -8.134 12.578 -3.669 1.00 73.81 89 ASP A CA 1
ATOM 694 C C . ASP A 1 89 ? -6.858 13.421 -3.823 1.00 73.81 89 ASP A C 1
ATOM 696 O O . ASP A 1 89 ? -6.189 13.374 -4.853 1.00 73.81 89 ASP A O 1
ATOM 700 N N . CYS A 1 90 ? -6.497 14.184 -2.790 1.00 53.88 90 CYS A N 1
ATOM 701 C CA . CYS A 1 90 ? -5.344 15.067 -2.744 1.00 53.88 90 CYS A CA 1
ATOM 702 C C . CYS A 1 90 ? -4.029 14.266 -2.834 1.00 53.88 90 CYS A C 1
ATOM 704 O O . CYS A 1 90 ? -3.430 13.932 -1.818 1.00 53.88 90 CYS A O 1
ATOM 706 N N . ALA A 1 91 ? -3.573 13.940 -4.043 1.00 55.00 91 ALA A N 1
ATOM 707 C CA . ALA A 1 91 ? -2.211 13.498 -4.358 1.00 55.00 91 ALA A CA 1
ATOM 708 C C . ALA A 1 91 ? -1.711 12.154 -3.767 1.00 55.00 91 ALA A C 1
ATOM 710 O O . ALA A 1 91 ? -0.586 11.746 -4.052 1.00 55.00 91 ALA A O 1
ATOM 711 N N . ILE A 1 92 ? -2.507 11.404 -2.989 1.00 63.59 92 ILE A N 1
ATOM 712 C CA . ILE A 1 92 ? -2.033 10.145 -2.363 1.00 63.59 92 ILE A CA 1
ATOM 713 C C . ILE A 1 92 ? -2.076 8.945 -3.332 1.00 63.59 92 ILE A C 1
ATOM 715 O O . ILE A 1 92 ? -1.427 7.933 -3.078 1.00 63.59 92 ILE A O 1
ATOM 719 N N . PHE A 1 93 ? -2.778 9.043 -4.462 1.00 64.19 93 PHE A N 1
ATOM 720 C CA . PHE A 1 93 ? -2.841 7.990 -5.492 1.00 64.19 93 PHE A CA 1
ATOM 721 C C . PHE A 1 93 ? -2.374 8.452 -6.879 1.00 64.19 93 PHE A C 1
ATOM 723 O O . PHE A 1 93 ? -2.624 7.761 -7.862 1.00 64.19 93 PHE A O 1
ATOM 730 N N . GLU A 1 94 ? -1.704 9.606 -6.977 1.00 55.19 94 GLU A N 1
ATOM 731 C CA . GLU A 1 94 ? -1.382 10.240 -8.269 1.00 55.19 94 GLU A CA 1
ATOM 732 C C . GLU A 1 94 ? -0.536 9.368 -9.212 1.00 55.19 94 GLU A C 1
ATOM 734 O O . GLU A 1 94 ? -0.589 9.542 -10.427 1.00 55.19 94 GLU A O 1
ATOM 739 N N . GLU A 1 95 ? 0.185 8.374 -8.693 1.00 59.34 95 GLU A N 1
ATOM 740 C CA . GLU A 1 95 ? 0.840 7.364 -9.517 1.00 59.34 95 GLU A CA 1
ATOM 741 C C . GLU A 1 95 ? 0.057 6.047 -9.453 1.00 59.34 95 GLU A C 1
ATOM 743 O O . GLU A 1 95 ? -0.238 5.544 -8.369 1.00 59.34 95 GLU A O 1
ATOM 748 N N . ALA A 1 96 ? -0.219 5.449 -10.619 1.00 57.12 96 ALA A N 1
ATOM 749 C CA . ALA A 1 96 ? -1.012 4.227 -10.850 1.00 57.12 96 ALA A CA 1
ATOM 750 C C . ALA A 1 96 ? -0.555 2.941 -10.104 1.00 57.12 96 ALA A C 1
ATOM 752 O O . ALA A 1 96 ? -0.983 1.838 -10.437 1.00 57.12 96 ALA A O 1
ATOM 753 N N . ASN A 1 97 ? 0.324 3.056 -9.108 1.00 65.12 97 ASN A N 1
ATOM 754 C CA . ASN A 1 97 ? 0.962 1.964 -8.382 1.00 65.12 97 ASN A CA 1
ATOM 755 C C . ASN A 1 97 ? 0.507 1.823 -6.917 1.00 65.12 97 ASN A C 1
ATOM 757 O O . ASN A 1 97 ? 1.000 0.930 -6.217 1.00 65.12 97 ASN A O 1
ATOM 761 N N . GLY A 1 98 ? -0.445 2.638 -6.453 1.00 75.56 98 GLY A N 1
ATOM 762 C CA . GLY A 1 98 ? -1.075 2.498 -5.138 1.00 75.56 98 GLY A CA 1
ATOM 763 C C . GLY A 1 98 ? -0.832 3.691 -4.209 1.00 75.56 98 GLY A C 1
ATOM 764 O O . GLY A 1 98 ? -0.441 4.758 -4.671 1.00 75.56 98 GLY A O 1
ATOM 765 N N . PRO A 1 99 ? -1.093 3.543 -2.897 1.00 80.94 99 PRO A N 1
ATOM 766 C CA . PRO A 1 99 ? -1.029 4.659 -1.964 1.00 80.94 99 PRO A CA 1
ATOM 767 C C . PRO A 1 99 ? 0.414 5.150 -1.795 1.00 80.94 99 PRO A C 1
ATOM 769 O O . PRO A 1 99 ? 1.340 4.352 -1.598 1.00 80.94 99 PRO A O 1
ATOM 772 N N . VAL A 1 100 ? 0.596 6.471 -1.821 1.00 81.81 100 VAL A N 1
ATOM 773 C CA . VAL A 1 100 ? 1.875 7.133 -1.559 1.00 81.81 100 VAL A CA 1
ATOM 774 C C . VAL A 1 100 ? 2.381 6.726 -0.180 1.00 81.81 100 VAL A C 1
ATOM 776 O O . VAL A 1 100 ? 1.643 6.631 0.805 1.00 81.81 100 VAL A O 1
ATOM 779 N N . LYS A 1 101 ? 3.684 6.449 -0.104 1.00 84.44 101 LYS A N 1
ATOM 780 C CA . LYS A 1 101 ? 4.328 6.137 1.169 1.00 84.44 101 LYS A CA 1
ATOM 781 C C . LYS A 1 101 ? 4.226 7.370 2.072 1.00 84.44 101 LYS A C 1
ATOM 783 O O . LYS A 1 101 ? 4.651 8.430 1.627 1.00 84.44 101 LYS A O 1
ATOM 788 N N . PRO A 1 102 ? 3.780 7.250 3.333 1.00 79.19 102 PRO A N 1
ATOM 789 C CA . PRO A 1 102 ? 3.619 8.403 4.219 1.00 79.19 102 PRO A CA 1
ATOM 790 C C . PRO A 1 102 ? 4.853 9.310 4.312 1.00 79.19 102 PRO A C 1
ATOM 792 O O . PRO A 1 102 ? 4.711 10.521 4.299 1.00 79.19 102 PRO A O 1
ATOM 795 N N . HIS A 1 103 ? 6.068 8.748 4.272 1.00 80.81 103 HIS A N 1
ATOM 796 C CA . HIS A 1 103 ? 7.317 9.530 4.288 1.00 80.81 103 HIS A CA 1
ATOM 797 C C . HIS A 1 103 ? 7.554 10.422 3.059 1.00 80.81 103 HIS A C 1
ATOM 799 O O . HIS A 1 103 ? 8.446 11.265 3.082 1.00 80.81 103 HIS A O 1
ATOM 805 N N . ASN A 1 104 ? 6.827 10.201 1.963 1.00 84.44 104 ASN A N 1
ATOM 806 C CA . ASN A 1 104 ? 6.917 11.028 0.762 1.00 84.44 104 ASN A CA 1
ATOM 807 C C . ASN A 1 104 ? 5.944 12.214 0.803 1.00 84.44 104 ASN A C 1
ATOM 809 O O . ASN A 1 104 ? 6.079 13.120 -0.019 1.00 84.44 104 ASN A O 1
ATOM 813 N N . ILE A 1 105 ? 4.988 12.228 1.737 1.00 85.19 105 ILE A N 1
ATOM 814 C CA . ILE A 1 105 ? 4.023 13.318 1.885 1.00 85.19 105 ILE A CA 1
ATOM 815 C C . ILE A 1 105 ? 4.730 14.468 2.605 1.00 85.19 105 ILE A C 1
ATOM 817 O O . ILE A 1 105 ? 4.936 14.430 3.814 1.00 85.19 105 ILE A O 1
ATOM 821 N N . LYS A 1 106 ? 5.154 15.475 1.839 1.00 85.94 106 LYS A N 1
ATOM 822 C CA . LYS A 1 106 ? 5.805 16.685 2.375 1.00 85.94 106 LYS A CA 1
ATOM 823 C C . LYS A 1 106 ? 4.822 17.815 2.653 1.00 85.94 106 LYS A C 1
ATOM 825 O O . LYS A 1 106 ? 5.153 18.737 3.389 1.00 85.94 106 LYS A O 1
ATOM 830 N N . ASP A 1 107 ? 3.660 17.766 2.014 1.00 88.69 107 ASP A N 1
ATOM 831 C CA . ASP A 1 107 ? 2.654 18.806 2.126 1.00 88.69 107 ASP A CA 1
ATOM 832 C C . ASP A 1 107 ? 1.828 18.630 3.406 1.00 88.69 107 ASP A C 1
ATOM 834 O O . ASP A 1 107 ? 1.242 17.573 3.658 1.00 88.69 107 ASP A O 1
ATOM 838 N N . GLN A 1 108 ? 1.791 19.691 4.210 1.00 84.50 108 GLN A N 1
ATOM 839 C CA . GLN A 1 108 ? 1.092 19.717 5.490 1.00 84.50 108 GLN A CA 1
ATOM 840 C C . GLN A 1 108 ? -0.422 19.583 5.298 1.00 84.50 108 GLN A C 1
ATOM 842 O O . GLN A 1 108 ? -1.065 18.853 6.051 1.00 84.50 108 GLN A O 1
ATOM 847 N N . ALA A 1 109 ? -0.985 20.220 4.264 1.00 87.44 109 ALA A N 1
ATOM 848 C CA . ALA A 1 109 ? -2.421 20.148 3.993 1.00 87.44 109 ALA A CA 1
ATOM 849 C C . ALA A 1 109 ? -2.855 18.709 3.665 1.00 87.44 109 ALA A C 1
ATOM 851 O O . ALA A 1 109 ? -3.883 18.231 4.149 1.00 87.44 109 ALA A O 1
ATOM 852 N N . THR A 1 110 ? -2.028 17.979 2.911 1.00 85.81 110 THR A N 1
ATOM 853 C CA . THR A 1 110 ? -2.255 16.558 2.611 1.00 85.81 110 THR A CA 1
ATOM 854 C C . THR A 1 110 ? -2.192 15.679 3.868 1.00 85.81 110 THR A C 1
ATOM 856 O O . THR A 1 110 ? -3.020 14.779 4.032 1.00 85.81 110 THR A O 1
ATOM 859 N N . LEU A 1 111 ? -1.251 15.941 4.784 1.00 83.75 111 LEU A N 1
ATOM 860 C CA . LEU A 1 111 ? -1.183 15.230 6.067 1.00 83.75 111 LEU A CA 1
ATOM 861 C C . LEU A 1 111 ? -2.428 15.489 6.925 1.00 83.75 111 LEU A C 1
ATOM 863 O O . LEU A 1 111 ? -3.013 14.538 7.440 1.00 83.75 111 LEU A O 1
ATOM 867 N N . GLU A 1 112 ? -2.866 16.741 7.052 1.00 86.50 112 GLU A N 1
ATOM 868 C CA . GLU A 1 112 ? -4.061 17.109 7.827 1.00 86.50 112 GLU A CA 1
ATOM 869 C C . GLU A 1 112 ? -5.341 16.486 7.256 1.00 86.50 112 GLU A C 1
ATOM 871 O O . GLU A 1 112 ? -6.161 15.947 8.009 1.00 86.50 112 GLU A O 1
ATOM 876 N N . ALA A 1 113 ? -5.487 16.469 5.928 1.00 87.81 113 ALA A N 1
ATOM 877 C CA . ALA A 1 113 ? -6.590 15.783 5.262 1.00 87.81 113 ALA A CA 1
ATOM 878 C C . ALA A 1 113 ? -6.574 14.275 5.556 1.00 87.81 113 ALA A C 1
ATOM 880 O O . ALA A 1 113 ? -7.610 13.693 5.885 1.00 87.81 113 ALA A O 1
ATOM 881 N N . LEU A 1 114 ? -5.395 13.645 5.505 1.00 85.56 114 LEU A N 1
ATOM 882 C CA . LEU A 1 114 ? -5.234 12.230 5.835 1.00 85.56 114 LEU A CA 1
ATOM 883 C C . LEU A 1 114 ? -5.607 11.938 7.295 1.00 85.56 114 LEU A C 1
ATOM 885 O O . LEU A 1 114 ? -6.314 10.965 7.558 1.00 85.56 114 LEU A O 1
ATOM 889 N N . PHE A 1 115 ? -5.167 12.778 8.236 1.00 83.69 115 PHE A N 1
ATOM 890 C CA . PHE A 1 115 ? -5.530 12.650 9.649 1.00 83.69 115 PHE A CA 1
ATOM 891 C C . PHE A 1 115 ? -7.034 12.781 9.862 1.00 83.69 115 PHE A C 1
ATOM 893 O O . PHE A 1 115 ? -7.624 11.917 10.504 1.00 83.69 115 PHE A O 1
ATOM 900 N N . THR A 1 116 ? -7.659 13.790 9.257 1.00 88.25 116 THR A N 1
ATOM 901 C CA . THR A 1 116 ? -9.109 14.017 9.348 1.00 88.25 116 THR A CA 1
ATOM 902 C C . THR A 1 116 ? -9.889 12.802 8.846 1.00 88.25 116 THR A C 1
ATOM 904 O O . THR A 1 116 ? -10.837 12.331 9.473 1.00 88.25 116 THR A O 1
ATOM 907 N N . VAL A 1 117 ? -9.462 12.237 7.722 1.00 87.31 117 VAL A N 1
ATOM 908 C CA . VAL A 1 117 ? -10.076 11.056 7.114 1.00 87.31 117 VAL A CA 1
ATOM 909 C C . VAL A 1 117 ? -9.899 9.794 7.981 1.00 87.31 117 VAL A C 1
ATOM 911 O O . VAL A 1 117 ? -10.803 8.958 8.083 1.00 87.31 117 VAL A O 1
ATOM 914 N N . LEU A 1 118 ? -8.749 9.650 8.643 1.00 84.19 118 LEU A N 1
ATOM 915 C CA . LEU A 1 118 ? -8.496 8.555 9.583 1.00 84.19 118 LEU A CA 1
ATOM 916 C C . LEU A 1 118 ? -9.299 8.707 10.880 1.00 84.19 118 LEU A C 1
ATOM 918 O O . LEU A 1 118 ? -9.839 7.721 11.378 1.00 84.19 118 LEU A O 1
ATOM 922 N N . GLU A 1 119 ? -9.397 9.923 11.413 1.00 85.38 119 GLU A N 1
ATOM 923 C CA . GLU A 1 119 ? -10.128 10.231 12.644 1.00 85.38 119 GLU A CA 1
ATOM 924 C C . GLU A 1 119 ? -11.639 10.062 12.459 1.00 85.38 119 GLU A C 1
ATOM 926 O O . GLU A 1 119 ? -12.310 9.439 13.283 1.00 85.38 119 GLU A O 1
ATOM 931 N N . THR A 1 120 ? -12.166 10.528 11.325 1.00 88.31 120 THR A N 1
ATOM 932 C CA . THR A 1 120 ? -13.572 10.320 10.942 1.00 88.31 120 THR A CA 1
ATOM 933 C C . THR A 1 120 ? -13.892 8.857 10.629 1.00 88.31 120 THR A C 1
ATOM 935 O O . THR A 1 120 ? -15.063 8.482 10.580 1.00 88.31 120 THR A O 1
ATOM 938 N N . GLY A 1 121 ? -12.872 8.018 10.415 1.00 83.81 121 GLY A N 1
ATOM 939 C CA . GLY A 1 121 ? -13.039 6.623 10.012 1.00 83.81 121 GLY A CA 1
ATOM 940 C C . GLY A 1 121 ? -13.558 6.461 8.582 1.00 83.81 121 GLY A C 1
ATOM 941 O O . GLY A 1 121 ? -14.062 5.393 8.234 1.00 83.81 121 GLY A O 1
ATOM 942 N N . THR A 1 122 ? -13.450 7.504 7.754 1.00 88.06 122 THR A N 1
ATOM 943 C CA . THR A 1 122 ? -13.822 7.449 6.332 1.00 88.06 122 THR A CA 1
ATOM 944 C C . THR A 1 122 ? -12.820 6.614 5.534 1.00 88.06 122 THR A C 1
ATOM 946 O O . THR A 1 122 ? -13.226 5.896 4.618 1.00 88.06 122 THR A O 1
ATOM 949 N N . CYS A 1 123 ? -11.543 6.602 5.942 1.00 88.88 123 CYS A N 1
ATOM 950 C CA . CYS A 1 123 ? -10.550 5.675 5.402 1.00 88.88 123 CYS A CA 1
ATOM 951 C C . CYS A 1 123 ? -10.591 4.320 6.110 1.00 88.88 123 CYS A C 1
ATOM 953 O O . CYS A 1 123 ? -10.293 4.198 7.302 1.00 88.88 123 CYS A O 1
ATOM 955 N N . CYS A 1 124 ? -10.932 3.275 5.359 1.00 89.06 124 CYS A N 1
ATOM 956 C CA . CYS A 1 124 ? -11.030 1.919 5.884 1.00 89.06 124 CYS A CA 1
ATOM 957 C C . CYS A 1 124 ? -10.606 0.863 4.858 1.00 89.06 124 CYS A C 1
ATOM 959 O O . CYS A 1 124 ? -10.658 1.061 3.644 1.00 89.06 124 CYS A O 1
ATOM 961 N N . TRP A 1 125 ? -10.177 -0.293 5.363 1.00 91.38 125 TRP A N 1
ATOM 962 C CA . TRP A 1 125 ? -9.949 -1.472 4.535 1.00 91.38 125 TRP A CA 1
ATOM 963 C C . TRP A 1 125 ? -11.286 -2.148 4.253 1.00 91.38 125 TRP A C 1
ATOM 965 O O . TRP A 1 125 ? -11.956 -2.605 5.179 1.00 91.38 125 TRP A O 1
ATOM 975 N N . SER A 1 126 ? -11.651 -2.250 2.979 1.00 93.38 126 SER A N 1
ATOM 976 C CA . SER A 1 126 ? -12.845 -2.961 2.534 1.00 93.38 126 SER A CA 1
ATOM 977 C C . SER A 1 126 ? -12.467 -4.141 1.658 1.00 93.38 126 SER A C 1
ATOM 979 O O . SER A 1 126 ? -11.547 -4.065 0.841 1.00 93.38 126 SER A O 1
ATOM 981 N N . ARG A 1 127 ? -13.207 -5.239 1.802 1.00 94.81 127 ARG A N 1
ATOM 982 C CA . ARG A 1 127 ? -13.094 -6.371 0.885 1.00 94.81 127 ARG A CA 1
ATOM 983 C C . ARG A 1 127 ? -13.730 -6.012 -0.447 1.00 94.81 127 ARG A C 1
ATOM 985 O O . ARG A 1 127 ? -14.762 -5.346 -0.486 1.00 94.81 127 ARG A O 1
ATOM 992 N N . MET A 1 128 ? -13.086 -6.460 -1.508 1.00 95.69 128 MET A N 1
ATOM 993 C CA . MET A 1 128 ? -13.565 -6.312 -2.869 1.00 95.69 128 MET A CA 1
ATOM 994 C C . MET A 1 128 ? -14.643 -7.353 -3.161 1.00 95.69 128 MET A C 1
ATOM 996 O O . MET A 1 128 ? -14.599 -8.478 -2.656 1.00 95.69 128 MET A O 1
ATOM 1000 N N . SER A 1 129 ? -15.611 -6.956 -3.972 1.00 96.94 129 SER A N 1
ATOM 1001 C CA . SER A 1 129 ? -16.573 -7.848 -4.611 1.00 96.94 129 SER A CA 1
ATOM 1002 C C . SER A 1 129 ? -15.907 -8.679 -5.711 1.00 96.94 129 SER A C 1
ATOM 1004 O O . SER A 1 129 ? -14.854 -8.313 -6.232 1.00 96.94 129 SER A O 1
ATOM 1006 N N . ASP A 1 130 ? -16.537 -9.784 -6.109 1.00 97.06 130 ASP A N 1
ATOM 1007 C CA . ASP A 1 130 ? -15.987 -10.672 -7.142 1.00 97.06 130 ASP A CA 1
ATOM 1008 C C . ASP A 1 130 ? -15.808 -9.967 -8.495 1.00 97.06 130 ASP A C 1
ATOM 1010 O O . ASP A 1 130 ? -14.853 -10.251 -9.219 1.00 97.06 130 ASP A O 1
ATOM 1014 N N . ASN A 1 131 ? -16.681 -9.008 -8.817 1.00 96.75 131 ASN A N 1
ATOM 1015 C CA . ASN A 1 131 ? -16.558 -8.188 -10.024 1.00 96.75 131 ASN A CA 1
ATOM 1016 C C . ASN A 1 131 ? -15.315 -7.295 -9.957 1.00 96.75 131 ASN A C 1
ATOM 1018 O O . ASN A 1 131 ? -14.497 -7.315 -10.872 1.00 96.75 131 ASN A O 1
ATOM 1022 N N . GLU A 1 132 ? -15.108 -6.605 -8.833 1.00 95.94 132 GLU A N 1
ATOM 1023 C CA . GLU A 1 132 ? -13.917 -5.774 -8.623 1.00 95.94 132 GLU A CA 1
ATOM 1024 C C . GLU A 1 132 ? -12.630 -6.610 -8.636 1.00 95.94 132 GLU A C 1
ATOM 1026 O O . GLU A 1 132 ? -11.598 -6.145 -9.113 1.00 95.94 132 GLU A O 1
ATOM 1031 N N . ILE A 1 133 ? -12.667 -7.847 -8.124 1.00 97.25 133 ILE A N 1
ATOM 1032 C CA . ILE A 1 133 ? -11.522 -8.767 -8.179 1.00 97.25 133 ILE A CA 1
ATOM 1033 C C . ILE A 1 133 ? -11.198 -9.124 -9.634 1.00 97.25 133 ILE A C 1
ATOM 1035 O O . ILE A 1 133 ? -10.027 -9.087 -10.017 1.00 97.25 133 ILE A O 1
ATOM 1039 N N . LYS A 1 134 ? -12.211 -9.439 -10.453 1.00 97.25 134 LYS A N 1
ATOM 1040 C CA . LYS A 1 134 ? -12.026 -9.738 -11.882 1.00 97.25 134 LYS A CA 1
ATOM 1041 C C . LYS A 1 134 ? -11.449 -8.538 -12.626 1.00 97.25 134 LYS A C 1
ATOM 1043 O O . LYS A 1 134 ? -10.425 -8.687 -13.290 1.00 97.25 134 LYS A O 1
ATOM 1048 N N . GLU A 1 135 ? -12.040 -7.359 -12.455 1.00 96.12 135 GLU A N 1
ATOM 1049 C CA . GLU A 1 135 ? -11.563 -6.112 -13.066 1.00 96.12 135 GLU A CA 1
ATOM 1050 C C . GLU A 1 135 ? -10.124 -5.793 -12.655 1.00 96.12 135 GLU A C 1
ATOM 1052 O O . GLU A 1 135 ? -9.277 -5.514 -13.503 1.00 96.12 135 GLU A O 1
ATOM 1057 N N . HIS A 1 136 ? -9.808 -5.907 -11.362 1.00 94.69 136 HIS A N 1
ATOM 1058 C CA . HIS A 1 136 ? -8.458 -5.665 -10.858 1.00 94.69 136 HIS A CA 1
ATOM 1059 C C . HIS A 1 136 ? -7.445 -6.684 -11.385 1.00 94.69 136 HIS A C 1
ATOM 1061 O O . HIS A 1 136 ? -6.321 -6.314 -11.729 1.00 94.69 136 HIS A O 1
ATOM 1067 N N . SER A 1 137 ? -7.840 -7.954 -11.508 1.00 95.69 137 SER A N 1
ATOM 1068 C CA . SER A 1 137 ? -6.989 -8.995 -12.091 1.00 95.69 137 SER A CA 1
ATOM 1069 C C . SER A 1 137 ? -6.735 -8.776 -13.587 1.00 95.69 137 SER A C 1
ATOM 1071 O O . SER A 1 137 ? -5.603 -8.946 -14.038 1.00 95.69 137 SER A O 1
ATOM 1073 N N . ALA A 1 138 ? -7.747 -8.322 -14.336 1.00 96.44 138 ALA A N 1
ATOM 1074 C CA . ALA A 1 138 ? -7.607 -7.950 -15.740 1.00 96.44 138 ALA A CA 1
ATOM 1075 C C . ALA A 1 138 ? -6.688 -6.732 -15.891 1.00 96.44 138 ALA A C 1
ATOM 1077 O O . ALA A 1 138 ? -5.765 -6.750 -16.702 1.00 96.44 138 ALA A O 1
ATOM 1078 N N . TRP A 1 139 ? -6.859 -5.714 -15.042 1.00 94.19 139 TRP A N 1
ATOM 1079 C CA . TRP A 1 139 ? -5.971 -4.554 -15.001 1.00 94.19 139 TRP A CA 1
ATOM 1080 C C . TRP A 1 139 ? -4.517 -4.954 -14.713 1.00 94.19 139 TRP A C 1
ATOM 1082 O O . TRP A 1 139 ? -3.611 -4.516 -15.420 1.00 94.19 139 TRP A O 1
ATOM 1092 N N . LEU A 1 140 ? -4.271 -5.851 -13.753 1.00 93.38 140 LEU A N 1
ATOM 1093 C CA . LEU A 1 140 ? -2.921 -6.362 -13.486 1.00 93.38 140 LEU A CA 1
ATOM 1094 C C . LEU A 1 140 ? -2.310 -7.117 -14.673 1.00 93.38 140 LEU A C 1
ATOM 1096 O O . LEU A 1 140 ? -1.095 -7.074 -14.834 1.00 93.38 140 LEU A O 1
ATOM 1100 N N . ALA A 1 141 ? -3.121 -7.783 -15.499 1.00 94.19 141 ALA A N 1
ATOM 1101 C CA . ALA A 1 141 ? -2.646 -8.437 -16.718 1.00 94.19 141 ALA A CA 1
ATOM 1102 C C . ALA A 1 141 ? -2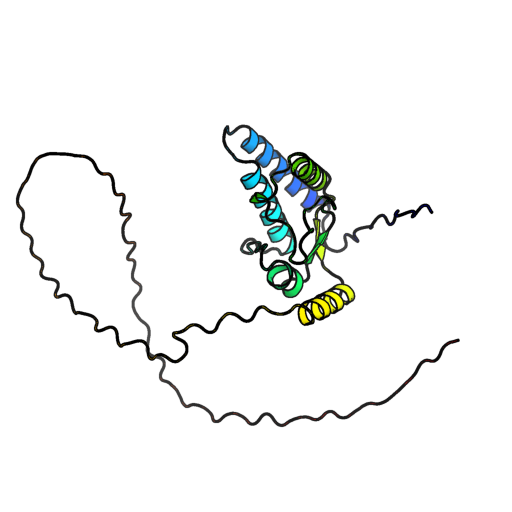.254 -7.431 -17.815 1.00 94.19 141 ALA A C 1
ATOM 1104 O O . ALA A 1 141 ? -1.388 -7.733 -18.632 1.00 94.19 141 ALA A O 1
ATOM 1105 N N . THR A 1 142 ? -2.859 -6.235 -17.823 1.00 93.62 142 THR A N 1
ATOM 1106 C CA . THR A 1 142 ? -2.480 -5.143 -18.742 1.00 93.62 142 THR A CA 1
ATOM 1107 C C . THR A 1 142 ? -1.238 -4.379 -18.296 1.00 93.62 142 THR A C 1
ATOM 1109 O O . THR A 1 142 ? -0.572 -3.759 -19.121 1.00 93.62 142 THR A O 1
ATOM 1112 N N . GLN A 1 143 ? -0.917 -4.407 -16.999 1.00 89.88 143 GLN A N 1
ATOM 1113 C CA . GLN A 1 143 ? 0.272 -3.746 -16.479 1.00 89.88 143 GLN A CA 1
ATOM 1114 C C . GLN A 1 143 ? 1.518 -4.492 -16.948 1.00 89.88 143 GLN A C 1
ATOM 1116 O O . GLN A 1 143 ? 1.695 -5.678 -16.666 1.00 89.88 143 GLN A O 1
ATOM 1121 N N . GLU A 1 144 ? 2.403 -3.780 -17.644 1.00 87.06 144 GLU A N 1
ATOM 1122 C CA . GLU A 1 144 ? 3.680 -4.334 -18.071 1.00 87.06 144 GLU A CA 1
ATOM 1123 C C . GLU A 1 144 ? 4.487 -4.720 -16.827 1.00 87.06 144 GLU A C 1
ATOM 1125 O O . GLU A 1 144 ? 4.974 -3.881 -16.057 1.00 87.06 144 GLU A O 1
ATOM 1130 N N . VAL A 1 145 ? 4.610 -6.026 -16.594 1.00 84.19 145 VAL A N 1
ATOM 1131 C CA . VAL A 1 145 ? 5.462 -6.539 -15.531 1.00 84.19 145 VAL A CA 1
ATOM 1132 C C . VAL A 1 145 ? 6.886 -6.226 -15.949 1.00 84.19 145 VAL A C 1
ATOM 1134 O O . VAL A 1 145 ? 7.437 -6.918 -16.798 1.00 84.19 145 VAL A O 1
ATOM 1137 N N . LYS A 1 146 ? 7.485 -5.190 -15.343 1.00 83.56 146 LYS A N 1
ATOM 1138 C CA . LYS A 1 146 ? 8.908 -4.875 -15.520 1.00 83.56 146 LYS A CA 1
ATOM 1139 C C . LYS A 1 146 ? 9.712 -6.147 -15.299 1.00 83.56 146 LYS A C 1
ATOM 1141 O O . LYS A 1 146 ? 9.900 -6.586 -14.157 1.00 83.56 146 LYS A O 1
ATOM 1146 N N . GLU A 1 147 ? 10.164 -6.748 -16.395 1.00 85.81 147 GLU A N 1
ATOM 1147 C CA . GLU A 1 147 ? 10.935 -7.970 -16.329 1.00 85.81 147 GLU A CA 1
ATOM 1148 C C . GLU A 1 147 ? 12.203 -7.670 -15.541 1.00 85.81 147 GLU A C 1
ATOM 1150 O O . GLU A 1 147 ? 12.958 -6.735 -15.823 1.00 85.81 147 GLU A O 1
ATOM 1155 N N . ARG A 1 148 ? 12.423 -8.435 -14.470 1.00 86.94 148 ARG A N 1
ATOM 1156 C CA . ARG A 1 148 ? 13.628 -8.259 -13.671 1.00 86.94 148 ARG A CA 1
ATOM 1157 C C . ARG A 1 148 ? 14.814 -8.592 -14.568 1.00 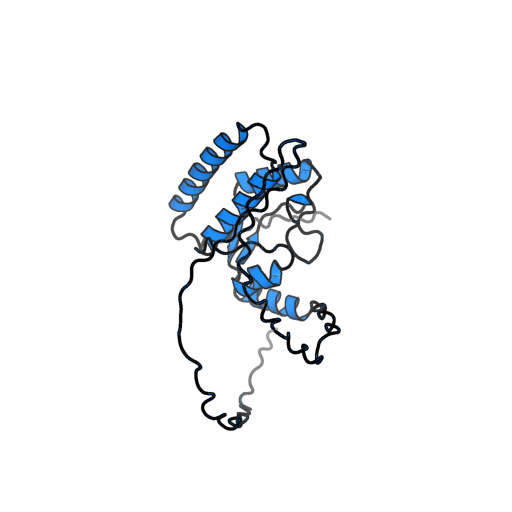86.94 148 ARG A C 1
ATOM 1159 O O . ARG A 1 148 ? 14.918 -9.729 -15.023 1.00 86.94 148 ARG A O 1
ATOM 1166 N N . ALA A 1 149 ? 15.715 -7.624 -14.745 1.00 90.62 149 ALA A N 1
ATOM 1167 C CA . ALA A 1 149 ? 16.939 -7.806 -15.512 1.00 90.62 149 ALA A CA 1
ATOM 1168 C C . ALA A 1 149 ? 17.605 -9.139 -15.149 1.00 90.62 149 ALA A C 1
ATOM 1170 O O . ALA A 1 149 ? 17.803 -9.463 -13.967 1.00 90.62 149 ALA A O 1
ATOM 1171 N N . VAL A 1 150 ? 17.909 -9.928 -16.179 1.00 94.06 150 VAL A N 1
ATOM 1172 C CA . VAL A 1 150 ? 18.592 -11.205 -16.013 1.00 94.06 150 VAL A CA 1
ATOM 1173 C C . VAL A 1 150 ? 19.913 -10.929 -15.310 1.00 94.06 150 VAL A C 1
ATOM 1175 O O . VAL A 1 150 ? 20.742 -10.157 -15.787 1.00 94.06 150 VAL A O 1
ATOM 1178 N N . ARG A 1 151 ? 20.102 -11.536 -14.137 1.00 92.31 151 ARG A N 1
ATOM 1179 C CA . ARG A 1 151 ? 21.347 -11.372 -13.392 1.00 92.31 151 ARG A CA 1
ATOM 1180 C C . ARG A 1 151 ? 22.507 -11.900 -14.236 1.00 92.31 151 ARG A C 1
ATOM 1182 O O . ARG A 1 151 ? 22.395 -12.963 -14.842 1.00 92.31 151 ARG A O 1
ATOM 1189 N N . SER A 1 152 ? 23.631 -11.189 -14.235 1.00 92.62 152 SER A N 1
ATOM 1190 C CA . SER A 1 152 ? 24.837 -11.542 -15.005 1.00 92.62 152 SER A CA 1
ATOM 1191 C C . SER A 1 152 ? 25.499 -12.858 -14.569 1.00 92.62 152 SER A C 1
ATOM 1193 O O . SER A 1 152 ? 26.414 -13.352 -15.232 1.00 92.62 152 SER A O 1
ATOM 1195 N N . ASP A 1 153 ? 25.059 -13.422 -13.444 1.00 87.31 153 ASP A N 1
ATOM 1196 C CA . ASP A 1 153 ? 25.464 -14.719 -12.914 1.00 87.31 153 ASP A CA 1
ATOM 1197 C C . ASP A 1 153 ? 24.494 -15.852 -13.276 1.00 87.31 153 ASP A C 1
ATOM 1199 O O . ASP A 1 153 ? 24.771 -17.007 -12.945 1.00 87.31 153 ASP A O 1
ATOM 1203 N N . LYS A 1 154 ? 23.376 -15.570 -13.966 1.00 91.12 154 LYS A N 1
ATOM 1204 C CA . LYS A 1 154 ? 22.427 -16.605 -14.388 1.00 91.12 154 LYS A CA 1
ATOM 1205 C C . LYS A 1 154 ? 23.146 -17.581 -15.323 1.00 91.12 154 LYS A C 1
ATOM 1207 O O . LYS A 1 154 ? 23.495 -17.240 -16.446 1.00 91.12 154 LYS A O 1
ATOM 1212 N N . GLY A 1 155 ? 23.385 -18.795 -14.828 1.00 91.12 155 GLY A N 1
ATOM 1213 C CA . GLY A 1 155 ? 24.111 -19.853 -15.539 1.00 91.12 155 GLY A CA 1
ATOM 1214 C C . GLY A 1 155 ? 25.609 -19.939 -15.227 1.00 91.12 155 GLY A C 1
ATOM 1215 O O . GLY A 1 155 ? 26.243 -20.919 -15.610 1.00 91.12 155 GLY A O 1
ATOM 1216 N N . LYS A 1 156 ? 26.191 -18.991 -14.481 1.00 90.31 156 LYS A N 1
ATOM 1217 C CA . LYS A 1 156 ? 27.581 -19.119 -14.024 1.00 90.31 156 LYS A CA 1
ATOM 1218 C C . LYS A 1 156 ? 27.639 -20.112 -12.868 1.00 90.31 156 LYS A C 1
ATOM 1220 O O . LYS A 1 156 ? 27.009 -19.918 -11.827 1.00 90.31 156 LYS A O 1
ATOM 1225 N N . LYS A 1 157 ? 28.413 -21.187 -13.045 1.00 89.62 157 LYS A N 1
ATOM 1226 C CA . LYS A 1 157 ? 28.721 -22.139 -11.974 1.00 89.62 157 LYS A CA 1
ATOM 1227 C C . LYS A 1 157 ? 29.367 -21.352 -10.835 1.00 89.62 157 LYS A C 1
ATOM 1229 O O . LYS A 1 157 ? 30.455 -20.807 -11.004 1.00 89.62 157 LYS A O 1
ATOM 1234 N N . ARG A 1 158 ? 28.684 -21.250 -9.689 1.00 86.75 158 ARG A N 1
ATOM 1235 C CA . ARG A 1 158 ? 29.287 -20.683 -8.477 1.00 86.75 158 ARG A CA 1
ATOM 1236 C C . ARG A 1 158 ? 30.551 -21.487 -8.195 1.00 86.75 158 ARG A C 1
ATOM 1238 O O . ARG A 1 158 ? 30.461 -22.710 -8.075 1.00 86.75 158 ARG A O 1
ATOM 1245 N N . GLY A 1 159 ? 31.701 -20.815 -8.161 1.00 86.94 159 GLY A N 1
ATOM 1246 C CA . GLY A 1 159 ? 32.967 -21.457 -7.821 1.00 86.94 159 GLY A CA 1
ATOM 1247 C C . GLY A 1 159 ? 32.808 -22.233 -6.518 1.00 86.94 159 GLY A C 1
ATOM 1248 O O . GLY A 1 159 ? 32.094 -21.781 -5.613 1.00 86.94 159 GLY A O 1
ATOM 1249 N N . SER A 1 160 ? 33.411 -23.420 -6.435 1.00 85.12 160 SER A N 1
ATOM 1250 C CA . SER A 1 160 ? 33.508 -24.111 -5.155 1.00 85.12 160 SER A CA 1
ATOM 1251 C C . SER A 1 160 ? 34.272 -23.182 -4.228 1.00 85.12 160 SER A C 1
ATOM 1253 O O . SER A 1 160 ? 35.443 -22.904 -4.470 1.00 85.12 160 SER A O 1
ATOM 1255 N N . ARG A 1 161 ? 33.604 -22.656 -3.201 1.00 80.69 161 ARG A N 1
ATOM 1256 C CA . ARG A 1 161 ? 34.323 -22.046 -2.089 1.00 80.69 161 ARG A CA 1
ATOM 1257 C C . ARG A 1 161 ? 35.164 -23.168 -1.499 1.00 80.69 161 ARG A C 1
ATOM 1259 O O . ARG A 1 161 ? 34.587 -24.081 -0.905 1.00 80.69 161 ARG A O 1
ATOM 1266 N N . GLN A 1 162 ? 36.474 -23.145 -1.747 1.00 73.56 162 GLN A N 1
ATOM 1267 C CA . GLN A 1 162 ? 37.394 -23.838 -0.862 1.00 73.56 162 GLN A CA 1
ATOM 1268 C C . GLN A 1 162 ? 37.107 -23.248 0.513 1.00 73.56 162 GLN A C 1
ATOM 1270 O O . GLN A 1 162 ? 37.060 -22.031 0.687 1.00 73.56 162 GLN A O 1
ATOM 1275 N N . ARG A 1 163 ? 36.692 -24.119 1.428 1.00 75.38 163 ARG A N 1
ATOM 1276 C CA . ARG A 1 163 ? 36.820 -23.796 2.834 1.00 75.38 163 ARG A CA 1
ATOM 1277 C C . ARG A 1 163 ? 38.316 -23.878 3.028 1.00 75.38 163 ARG A C 1
ATOM 1279 O O . ARG A 1 163 ? 38.862 -24.968 2.891 1.00 75.38 163 ARG A O 1
ATOM 1286 N N . ASP A 1 164 ? 38.947 -22.723 3.147 1.00 69.31 164 ASP A N 1
ATOM 1287 C CA . ASP A 1 164 ? 40.239 -22.686 3.792 1.00 69.31 164 ASP A CA 1
ATOM 1288 C C . ASP A 1 164 ? 39.936 -23.229 5.190 1.00 69.31 164 ASP A C 1
ATOM 1290 O O . ASP A 1 164 ? 39.115 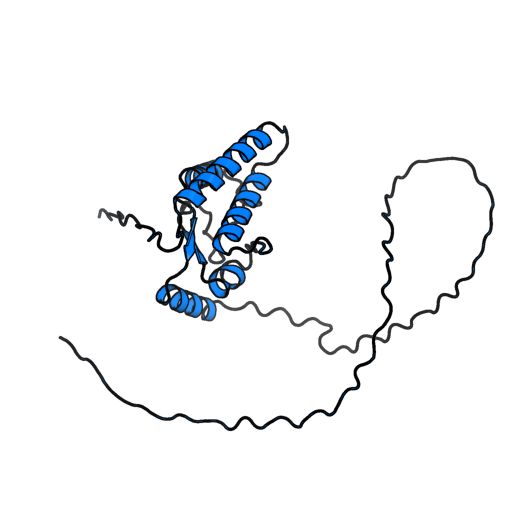-22.670 5.927 1.00 69.31 164 ASP A O 1
ATOM 1294 N N . ASP A 1 165 ? 40.398 -24.454 5.431 1.00 69.25 165 ASP A N 1
ATOM 1295 C CA . ASP A 1 165 ? 40.490 -25.005 6.769 1.00 69.25 165 ASP A CA 1
ATOM 1296 C C . ASP A 1 165 ? 41.545 -24.120 7.444 1.00 69.25 165 ASP A C 1
ATOM 1298 O O . ASP A 1 165 ? 42.737 -24.395 7.366 1.00 69.25 165 ASP A O 1
ATOM 1302 N N . ASP A 1 166 ? 41.104 -22.961 7.948 1.00 64.50 166 ASP A N 1
ATOM 1303 C CA . ASP A 1 166 ? 41.877 -22.165 8.891 1.00 64.50 166 ASP A CA 1
ATOM 1304 C C . ASP A 1 166 ? 42.063 -23.082 10.100 1.00 64.50 166 ASP A C 1
ATOM 1306 O O . ASP A 1 166 ? 41.131 -23.300 10.880 1.00 64.50 166 ASP A O 1
ATOM 1310 N N . ASP A 1 167 ? 43.236 -23.711 10.150 1.00 63.50 167 ASP A N 1
ATOM 1311 C CA . ASP A 1 167 ? 43.755 -24.390 11.322 1.00 63.50 167 ASP A CA 1
ATOM 1312 C C . ASP A 1 167 ? 43.621 -23.422 12.506 1.00 63.50 167 ASP A C 1
ATOM 1314 O O . ASP A 1 167 ? 44.142 -22.303 12.483 1.00 63.50 167 ASP A O 1
ATOM 1318 N N . ASP A 1 168 ? 42.850 -23.851 13.508 1.00 58.91 168 ASP A N 1
ATOM 1319 C CA . ASP A 1 168 ? 42.764 -23.255 14.839 1.00 58.91 168 ASP A CA 1
ATOM 1320 C C . ASP A 1 168 ? 44.158 -23.345 15.498 1.00 58.91 168 ASP A C 1
ATOM 1322 O O . ASP A 1 168 ? 44.398 -24.192 16.359 1.00 58.91 168 ASP A O 1
ATOM 1326 N N . ASP A 1 169 ? 45.099 -22.496 15.083 1.00 58.91 169 ASP A N 1
ATOM 1327 C CA . ASP A 1 169 ? 46.310 -22.231 15.857 1.00 58.91 169 ASP A CA 1
ATOM 1328 C C . ASP A 1 169 ? 45.933 -21.287 17.009 1.00 58.91 169 ASP A C 1
ATOM 1330 O O . ASP A 1 169 ? 45.974 -20.056 16.913 1.00 58.91 169 ASP A O 1
ATOM 1334 N N . ASP A 1 170 ? 45.512 -21.926 18.104 1.00 61.34 170 ASP A N 1
ATOM 1335 C CA . ASP A 1 170 ? 45.499 -21.416 19.475 1.00 61.34 170 ASP A CA 1
ATOM 1336 C C . ASP A 1 170 ? 46.905 -20.885 19.826 1.00 61.34 170 ASP A C 1
ATOM 1338 O O . ASP A 1 170 ? 47.757 -21.597 20.360 1.00 61.34 170 ASP A O 1
ATOM 1342 N N . HIS A 1 171 ? 47.166 -19.615 19.519 1.00 57.16 171 HIS A N 1
ATOM 1343 C CA . HIS A 1 171 ? 48.266 -18.866 20.118 1.00 57.16 171 HIS A CA 1
ATOM 1344 C C . HIS A 1 171 ? 47.715 -17.946 21.212 1.00 57.16 171 HIS A C 1
ATOM 1346 O O . HIS A 1 171 ? 47.392 -16.777 20.988 1.00 57.16 171 HIS A O 1
ATOM 1352 N N . ASP A 1 172 ? 47.620 -18.518 22.415 1.00 60.09 172 ASP A N 1
ATOM 1353 C CA . ASP A 1 172 ? 47.724 -17.790 23.678 1.00 60.09 172 ASP A CA 1
ATOM 1354 C C . ASP A 1 172 ? 49.128 -17.163 23.744 1.00 60.09 172 ASP A C 1
ATOM 1356 O O . ASP A 1 172 ? 50.073 -17.801 24.200 1.00 60.09 172 ASP A O 1
ATOM 1360 N N . ASP A 1 173 ? 49.276 -15.923 23.277 1.00 57.56 173 ASP A N 1
ATOM 1361 C CA . ASP A 1 173 ? 50.396 -15.069 23.681 1.00 57.56 173 ASP A CA 1
ATOM 1362 C C . ASP A 1 173 ? 49.858 -13.806 24.357 1.00 57.56 173 ASP A C 1
ATOM 1364 O O . ASP A 1 173 ? 49.410 -12.825 23.756 1.00 57.56 173 ASP A O 1
ATOM 1368 N N . ASP A 1 174 ? 49.873 -13.932 25.675 1.00 62.88 174 ASP A N 1
ATOM 1369 C CA . ASP A 1 174 ? 49.719 -12.932 26.708 1.00 62.88 174 ASP A CA 1
ATOM 1370 C C . ASP A 1 174 ? 50.942 -11.999 26.681 1.00 62.88 174 ASP A C 1
ATOM 1372 O O . ASP A 1 174 ? 52.008 -12.387 27.145 1.00 62.88 174 ASP A O 1
ATOM 1376 N N . ASP A 1 175 ? 50.828 -10.778 26.139 1.00 57.50 175 ASP A N 1
ATOM 1377 C CA . ASP A 1 175 ? 51.676 -9.676 26.620 1.00 57.50 175 ASP A CA 1
ATOM 1378 C C . ASP A 1 175 ? 51.151 -8.266 26.268 1.00 57.50 175 ASP A C 1
ATOM 1380 O O . ASP A 1 175 ? 51.221 -7.764 25.146 1.00 57.50 175 ASP A O 1
ATOM 1384 N N . ASN A 1 176 ? 50.604 -7.623 27.301 1.00 64.25 176 ASN A N 1
ATOM 1385 C CA . ASN A 1 176 ? 50.976 -6.289 27.776 1.00 64.25 176 ASN A CA 1
ATOM 1386 C C . ASN A 1 176 ? 51.267 -5.163 26.750 1.00 64.25 176 ASN A C 1
ATOM 1388 O O . ASN A 1 176 ? 52.396 -4.968 26.301 1.00 64.25 176 ASN A O 1
ATOM 1392 N N . SER A 1 177 ? 50.298 -4.257 26.553 1.00 53.88 177 SER A N 1
ATOM 1393 C CA . SER A 1 177 ? 50.633 -2.841 26.329 1.00 53.88 177 SER A CA 1
ATOM 1394 C C . SER A 1 177 ? 49.540 -1.904 26.844 1.00 53.88 177 SER A C 1
ATOM 1396 O O . SER A 1 177 ? 48.430 -1.836 26.306 1.00 53.88 177 SER A O 1
ATOM 1398 N N . GLU A 1 178 ? 49.875 -1.153 27.887 1.00 60.91 178 GLU A N 1
ATOM 1399 C CA . GLU A 1 178 ? 49.102 -0.016 28.361 1.00 60.91 178 GLU A CA 1
ATOM 1400 C C . GLU A 1 178 ? 49.044 1.119 27.318 1.00 60.91 178 GLU A C 1
ATOM 1402 O O . GLU A 1 178 ? 50.031 1.467 26.675 1.00 60.91 178 GLU A O 1
ATOM 1407 N N . ASN A 1 179 ? 47.891 1.796 27.307 1.00 50.59 179 ASN A N 1
ATOM 1408 C CA . ASN A 1 179 ? 47.655 3.190 26.912 1.00 50.59 179 ASN A CA 1
ATOM 1409 C C . ASN A 1 179 ? 47.403 3.580 25.432 1.00 50.59 179 ASN A C 1
ATOM 1411 O O . ASN A 1 179 ? 48.310 3.884 24.667 1.00 50.59 179 ASN A O 1
ATOM 1415 N N . LYS A 1 180 ? 46.108 3.856 25.184 1.00 48.62 180 LYS A N 1
ATOM 1416 C CA . LYS A 1 180 ? 45.492 5.135 24.731 1.00 48.62 180 LYS A CA 1
ATOM 1417 C C . LYS A 1 180 ? 44.693 5.118 23.415 1.00 48.62 180 LYS A C 1
ATOM 1419 O O . LYS A 1 180 ? 45.153 4.695 22.367 1.00 48.62 180 LYS A O 1
ATOM 1424 N N . ALA A 1 181 ? 43.538 5.788 23.529 1.00 50.47 181 ALA A N 1
ATOM 1425 C CA . ALA A 1 181 ? 42.653 6.363 22.508 1.00 50.47 181 ALA A CA 1
ATOM 1426 C C . ALA A 1 181 ? 41.474 5.507 21.985 1.00 50.47 181 ALA A C 1
ATOM 1428 O O . ALA A 1 181 ? 41.491 4.897 20.922 1.00 50.47 181 ALA A O 1
ATOM 1429 N N . ASP A 1 182 ? 40.402 5.588 22.779 1.00 56.31 182 ASP A N 1
ATOM 1430 C CA . ASP A 1 182 ? 38.963 5.541 22.473 1.00 56.31 182 ASP A CA 1
ATOM 1431 C C . ASP A 1 182 ? 38.587 5.625 20.970 1.00 56.31 182 ASP A C 1
ATOM 1433 O O . ASP A 1 182 ? 38.452 6.702 20.391 1.00 56.31 182 ASP A O 1
ATOM 1437 N N . SER A 1 183 ? 38.317 4.475 20.343 1.00 55.91 183 SER A N 1
ATOM 1438 C CA . SER A 1 183 ? 37.426 4.401 19.179 1.00 55.91 183 SER A CA 1
ATOM 1439 C C . SER A 1 183 ? 36.427 3.255 19.365 1.00 55.91 183 SER A C 1
ATOM 1441 O O . SER A 1 183 ? 36.688 2.076 19.131 1.00 55.91 183 SER A O 1
ATOM 1443 N N . ARG A 1 184 ? 35.235 3.609 19.857 1.00 56.53 184 ARG A N 1
ATOM 1444 C CA . ARG A 1 184 ? 34.125 2.685 20.143 1.00 56.53 184 ARG A CA 1
ATOM 1445 C C . ARG A 1 184 ? 33.518 2.132 18.856 1.00 56.53 184 ARG A C 1
ATOM 1447 O O . ARG A 1 184 ? 32.424 2.525 18.451 1.00 56.53 184 ARG A O 1
ATOM 1454 N N . LYS A 1 185 ? 34.184 1.162 18.234 1.00 59.28 185 LYS A N 1
ATOM 1455 C CA . LYS A 1 185 ? 33.589 0.326 17.189 1.00 59.28 185 LYS A CA 1
ATOM 1456 C C . LYS A 1 185 ? 32.852 -0.830 17.867 1.00 59.28 185 LYS A C 1
ATOM 1458 O O . LYS A 1 185 ? 33.422 -1.861 18.197 1.00 59.28 185 LYS A O 1
ATOM 1463 N N . ARG A 1 186 ? 31.557 -0.628 18.130 1.00 56.19 186 ARG A N 1
ATOM 1464 C CA . ARG A 1 186 ? 30.652 -1.664 18.654 1.00 56.19 186 ARG A CA 1
ATOM 1465 C C . ARG A 1 186 ? 30.441 -2.763 17.601 1.00 56.19 186 ARG A C 1
ATOM 1467 O O . ARG A 1 186 ? 29.461 -2.723 16.862 1.00 56.19 186 ARG A O 1
ATOM 1474 N N . SER A 1 187 ? 31.319 -3.762 17.558 1.00 55.22 187 SER A N 1
ATOM 1475 C CA . SER A 1 187 ? 31.030 -5.068 16.959 1.00 55.22 187 SER A CA 1
ATOM 1476 C C . SER A 1 187 ? 30.206 -5.887 17.959 1.00 55.22 187 SER A C 1
ATOM 1478 O O . SER A 1 187 ? 30.702 -6.450 18.932 1.00 55.22 187 SER A O 1
ATOM 1480 N N . ARG A 1 188 ? 28.883 -5.929 17.766 1.00 57.94 188 ARG A N 1
ATOM 1481 C CA . ARG A 1 188 ? 28.025 -6.843 18.530 1.00 57.94 188 ARG A CA 1
ATOM 1482 C C . ARG A 1 188 ? 28.076 -8.235 17.907 1.00 57.94 188 ARG A C 1
ATOM 1484 O O . ARG A 1 188 ? 27.361 -8.526 16.958 1.00 57.94 188 ARG A O 1
ATOM 1491 N N . LYS A 1 189 ? 28.968 -9.039 18.485 1.00 55.72 189 LYS A N 1
ATOM 1492 C CA . LYS A 1 189 ? 28.723 -10.367 19.062 1.00 55.72 189 LYS A CA 1
ATOM 1493 C C . LYS A 1 189 ? 27.713 -11.263 18.331 1.00 55.72 189 LYS A C 1
ATOM 1495 O O . LYS A 1 189 ? 26.499 -11.128 18.465 1.00 55.72 189 LYS A O 1
ATOM 1500 N N . SER A 1 190 ? 28.304 -12.220 17.626 1.00 47.00 190 SER A N 1
ATOM 1501 C CA . SER A 1 190 ? 27.923 -13.631 17.551 1.00 47.00 190 SER A CA 1
ATOM 1502 C C . SER A 1 190 ? 26.884 -14.102 18.580 1.00 47.00 190 SER A C 1
ATOM 1504 O O . SER A 1 190 ? 27.089 -14.059 19.792 1.00 47.00 190 SER A O 1
ATOM 1506 N N . GLY A 1 191 ? 25.786 -14.647 18.059 1.00 48.38 191 GLY A N 1
ATOM 1507 C CA . GLY A 1 191 ? 24.895 -15.564 18.759 1.00 48.38 191 GLY A CA 1
ATOM 1508 C C . GLY A 1 191 ? 24.951 -16.921 18.071 1.00 48.38 191 GLY A C 1
ATOM 1509 O O . GLY A 1 191 ? 24.086 -17.245 17.262 1.00 48.38 191 GLY A O 1
ATOM 1510 N N . VAL A 1 192 ? 26.001 -17.687 18.369 1.00 48.81 192 VAL A N 1
ATOM 1511 C CA . VAL A 1 192 ? 26.039 -19.133 18.150 1.00 48.81 192 VAL A CA 1
ATOM 1512 C C . VAL A 1 192 ? 25.099 -19.751 19.177 1.00 48.81 192 VAL A C 1
ATOM 1514 O O . VAL A 1 192 ? 25.331 -19.646 20.375 1.00 48.81 192 VAL A O 1
ATOM 1517 N N . ASN A 1 193 ? 24.033 -20.392 18.710 1.00 49.84 193 ASN A N 1
ATOM 1518 C CA . ASN A 1 193 ? 23.412 -21.478 19.449 1.00 49.84 193 ASN A CA 1
ATOM 1519 C C . ASN A 1 193 ? 23.050 -22.566 18.449 1.00 49.84 193 ASN A C 1
ATOM 1521 O O . ASN A 1 193 ? 22.163 -22.415 17.607 1.00 49.84 193 ASN A O 1
ATOM 1525 N N . GLY A 1 194 ? 23.826 -23.641 18.516 1.00 47.75 194 GLY A N 1
ATOM 1526 C CA . GLY A 1 194 ? 23.665 -24.806 17.680 1.00 47.75 194 GLY A CA 1
ATOM 1527 C C . GLY A 1 194 ? 22.331 -25.504 17.914 1.00 47.75 194 GLY A C 1
ATOM 1528 O O . GLY A 1 194 ? 21.804 -25.572 19.023 1.00 47.75 194 GLY A O 1
ATOM 1529 N N . LYS A 1 195 ? 21.839 -26.133 16.852 1.00 46.25 195 LYS A N 1
ATOM 1530 C CA . LYS A 1 195 ? 21.217 -27.443 16.988 1.00 46.25 195 LYS A CA 1
ATOM 1531 C C . LYS A 1 195 ? 21.656 -28.315 15.827 1.00 46.25 195 LYS A C 1
ATOM 1533 O O . LYS A 1 195 ? 21.338 -28.078 14.665 1.00 46.25 195 LYS A O 1
ATOM 1538 N N . ALA A 1 196 ? 22.461 -29.294 16.208 1.00 50.00 196 ALA A N 1
ATOM 1539 C CA . ALA A 1 196 ? 22.971 -30.360 15.389 1.00 50.00 196 ALA A CA 1
ATOM 1540 C C . ALA A 1 196 ? 21.852 -31.120 14.664 1.00 50.00 196 ALA A C 1
ATOM 1542 O O . ALA A 1 196 ? 20.786 -31.377 15.216 1.00 50.00 196 ALA A O 1
ATOM 1543 N N . GLY A 1 197 ? 22.186 -31.551 13.448 1.00 50.50 197 GLY A N 1
ATOM 1544 C CA . GLY A 1 197 ? 21.810 -32.851 12.911 1.00 50.50 197 GLY A CA 1
ATOM 1545 C C . GLY A 1 197 ? 20.343 -33.070 12.552 1.00 50.50 197 GLY A C 1
ATOM 1546 O O . GLY A 1 197 ? 19.523 -33.389 13.405 1.00 50.50 197 GLY A O 1
ATOM 1547 N N . ARG A 1 198 ? 20.075 -33.174 11.244 1.00 51.66 198 ARG A N 1
ATOM 1548 C CA . ARG A 1 198 ? 19.531 -34.427 10.692 1.00 51.66 198 ARG A CA 1
ATOM 1549 C C . ARG A 1 198 ? 19.559 -34.462 9.161 1.00 51.66 198 ARG A C 1
ATOM 1551 O O . ARG A 1 198 ? 18.809 -33.782 8.484 1.00 51.66 198 ARG A O 1
ATOM 1558 N N . LYS A 1 199 ? 20.406 -35.381 8.690 1.00 52.22 199 LYS A N 1
ATOM 1559 C CA . LYS A 1 199 ? 20.197 -36.336 7.593 1.00 52.22 199 LYS A CA 1
ATOM 1560 C C . LYS A 1 199 ? 19.925 -35.767 6.195 1.00 52.22 199 LYS A C 1
ATOM 1562 O O . LYS A 1 199 ? 18.813 -35.399 5.845 1.00 52.22 199 LYS A O 1
ATOM 1567 N N . LYS A 1 200 ? 20.964 -35.925 5.364 1.00 56.09 200 LYS A N 1
ATOM 1568 C CA . LYS A 1 200 ? 20.901 -36.236 3.930 1.00 56.09 200 LYS A CA 1
ATOM 1569 C C . LYS A 1 200 ? 19.667 -37.104 3.633 1.00 56.09 200 LYS A C 1
ATOM 1571 O O . LYS A 1 200 ? 19.692 -38.311 3.884 1.00 56.09 200 LYS A O 1
ATOM 1576 N N . SER A 1 201 ? 18.598 -36.510 3.107 1.00 51.03 201 SER A N 1
ATOM 1577 C CA . SER A 1 201 ? 17.583 -37.282 2.405 1.00 51.03 201 SER A CA 1
ATOM 1578 C C . SER A 1 201 ? 18.181 -37.650 1.056 1.00 51.03 201 SER A C 1
ATOM 1580 O O . SER A 1 201 ? 18.569 -36.811 0.245 1.00 51.03 201 SER A O 1
ATOM 1582 N N . LYS A 1 202 ? 18.354 -38.956 0.875 1.00 53.31 202 LYS A N 1
ATOM 1583 C CA . LYS A 1 202 ? 18.686 -39.564 -0.401 1.00 53.31 202 LYS A CA 1
ATOM 1584 C C . LYS A 1 202 ? 17.710 -39.019 -1.440 1.00 53.31 202 LYS A C 1
ATOM 1586 O O . LYS A 1 202 ? 16.498 -39.131 -1.259 1.00 53.31 202 LYS A O 1
ATOM 1591 N N . ILE A 1 203 ? 18.272 -38.469 -2.513 1.00 53.25 203 ILE A N 1
ATOM 1592 C CA . ILE A 1 203 ? 17.658 -38.390 -3.835 1.00 53.25 203 ILE A CA 1
ATOM 1593 C C . ILE A 1 203 ? 17.130 -39.794 -4.136 1.00 53.25 203 ILE A C 1
ATOM 1595 O O . ILE A 1 203 ? 17.858 -40.710 -4.512 1.00 53.25 203 ILE A O 1
ATOM 1599 N N . SER A 1 204 ? 15.861 -39.994 -3.809 1.00 52.31 204 SER A N 1
ATOM 1600 C CA . SER A 1 204 ? 15.096 -41.146 -4.227 1.00 52.31 204 SER A CA 1
ATOM 1601 C C . SER A 1 204 ? 14.530 -40.749 -5.575 1.00 52.31 204 SER A C 1
ATOM 1603 O O . SER A 1 204 ? 13.739 -39.821 -5.675 1.00 52.31 204 SER A O 1
ATOM 1605 N N . LYS A 1 205 ? 15.061 -41.407 -6.606 1.00 55.28 205 LYS A N 1
ATOM 1606 C CA . LYS A 1 205 ? 14.359 -41.773 -7.834 1.00 55.28 205 LYS A CA 1
ATOM 1607 C C . LYS A 1 205 ? 13.453 -40.660 -8.370 1.00 55.28 205 LYS A C 1
ATOM 1609 O O . LYS A 1 205 ? 12.271 -40.604 -8.044 1.00 55.28 205 LYS A O 1
ATOM 1614 N N . GLN A 1 206 ? 14.028 -39.820 -9.235 1.00 53.94 206 GLN A N 1
ATOM 1615 C CA . GLN A 1 206 ? 13.271 -39.118 -10.270 1.00 53.94 206 GLN A CA 1
ATOM 1616 C C . GLN A 1 206 ? 12.258 -40.099 -10.864 1.00 53.94 206 GLN A C 1
ATOM 1618 O O . GLN A 1 206 ? 12.631 -41.046 -11.556 1.00 53.94 206 GLN A O 1
ATOM 1623 N N . LEU A 1 207 ? 10.985 -39.900 -10.539 1.00 66.31 207 LEU A N 1
ATOM 1624 C CA . LEU A 1 207 ? 9.913 -40.482 -11.319 1.00 66.31 207 LEU A CA 1
ATOM 1625 C C . LEU A 1 207 ? 9.929 -39.772 -12.678 1.00 66.31 207 LEU A C 1
ATOM 1627 O O . LEU A 1 207 ? 10.121 -38.550 -12.710 1.00 66.31 207 LEU A O 1
ATOM 1631 N N . PRO A 1 208 ? 9.775 -40.509 -13.789 1.00 71.12 208 PRO A N 1
ATOM 1632 C CA . PRO A 1 208 ? 9.666 -39.895 -15.099 1.00 71.12 208 PRO A CA 1
ATOM 1633 C C . PRO A 1 208 ? 8.505 -38.887 -15.103 1.00 71.12 208 PRO A C 1
ATOM 1635 O O . PRO A 1 208 ? 7.513 -39.085 -14.391 1.00 71.12 208 PRO A O 1
ATOM 1638 N N . PRO A 1 209 ? 8.629 -37.787 -15.864 1.00 67.44 209 PRO A N 1
ATOM 1639 C CA . PRO A 1 209 ? 7.582 -36.785 -15.974 1.00 67.44 209 PRO A CA 1
ATOM 1640 C C . PRO A 1 209 ? 6.287 -37.463 -16.419 1.00 67.44 209 PRO A C 1
ATOM 1642 O O . PRO A 1 209 ? 6.219 -38.079 -17.480 1.00 67.44 209 PRO A O 1
ATOM 1645 N N . ARG A 1 210 ? 5.266 -37.377 -15.566 1.00 65.50 210 ARG A N 1
ATOM 1646 C CA . ARG A 1 210 ? 3.928 -37.886 -15.846 1.00 65.50 210 ARG A CA 1
ATOM 1647 C C . ARG A 1 210 ? 3.363 -37.020 -16.972 1.00 65.50 210 ARG A C 1
ATOM 1649 O O . ARG A 1 210 ? 3.109 -35.835 -16.761 1.00 65.50 210 ARG A O 1
ATOM 1656 N N . SER A 1 211 ? 3.256 -37.593 -18.168 1.00 63.75 211 SER A N 1
ATOM 1657 C CA . SER A 1 211 ? 2.603 -36.982 -19.321 1.00 63.75 211 SER A CA 1
ATOM 1658 C C . SER A 1 211 ? 1.213 -36.527 -18.900 1.00 63.75 211 SER A C 1
ATOM 1660 O O . SER A 1 211 ? 0.366 -37.323 -18.499 1.00 63.75 211 SER A O 1
ATOM 1662 N N . ARG A 1 212 ? 1.021 -35.212 -18.909 1.00 61.06 212 ARG A N 1
ATOM 1663 C CA . ARG A 1 212 ? -0.259 -34.570 -18.667 1.00 61.06 212 ARG A CA 1
ATOM 1664 C C . ARG A 1 212 ? -1.050 -34.722 -19.958 1.00 61.06 212 ARG A C 1
ATOM 1666 O O . ARG A 1 212 ? -0.807 -33.998 -20.917 1.00 61.06 212 ARG A O 1
ATOM 1673 N N . GLU A 1 213 ? -1.904 -35.736 -19.993 1.00 67.69 213 GLU A N 1
ATOM 1674 C CA . GLU A 1 213 ? -2.897 -35.912 -21.046 1.00 67.69 213 GLU A CA 1
ATOM 1675 C C . GLU A 1 213 ? -3.736 -34.629 -21.122 1.00 67.69 213 GLU A C 1
ATOM 1677 O O . GLU A 1 213 ? -4.231 -34.121 -20.112 1.00 67.69 213 GLU A O 1
ATOM 1682 N N . PHE A 1 214 ? -3.783 -34.044 -22.316 1.00 54.06 214 PHE A N 1
ATOM 1683 C CA . PHE A 1 214 ? -4.602 -32.886 -22.626 1.00 54.06 214 PHE A CA 1
ATOM 1684 C C . PHE A 1 214 ? -6.055 -33.350 -22.686 1.00 54.06 214 PHE A C 1
ATOM 1686 O O . PHE A 1 214 ? -6.452 -34.042 -23.618 1.00 54.06 214 PHE A O 1
ATOM 1693 N N . VAL A 1 215 ? -6.842 -32.971 -21.682 1.00 64.00 215 VAL A N 1
ATOM 1694 C CA . VAL A 1 215 ? -8.299 -33.001 -21.787 1.00 64.00 215 VAL A CA 1
ATOM 1695 C C . VAL A 1 215 ? -8.691 -31.762 -22.584 1.00 64.00 215 VAL A C 1
ATOM 1697 O O . VAL A 1 215 ? -8.735 -30.659 -22.041 1.00 64.00 215 VAL A O 1
ATOM 1700 N N . ASN A 1 216 ? -8.912 -31.939 -23.886 1.00 54.88 216 ASN A N 1
ATOM 1701 C CA . ASN A 1 216 ? -9.710 -31.003 -24.666 1.00 54.88 216 ASN A CA 1
ATOM 1702 C C . ASN A 1 216 ? -11.167 -31.236 -24.256 1.00 54.88 216 ASN A C 1
ATOM 1704 O O . ASN A 1 216 ? -11.830 -32.109 -24.809 1.00 54.88 216 ASN A O 1
ATOM 1708 N N . SER A 1 217 ? -11.641 -30.508 -23.244 1.00 62.84 217 SER A N 1
ATOM 1709 C CA . SER A 1 217 ? -13.082 -30.313 -23.067 1.00 62.84 217 SER A CA 1
ATOM 1710 C C . SER A 1 217 ? -13.516 -29.252 -24.067 1.00 62.84 217 SER A C 1
ATOM 1712 O O . SER A 1 217 ? -13.549 -28.060 -23.770 1.00 62.84 217 SER A O 1
ATOM 1714 N N . ASP A 1 218 ? -13.719 -29.737 -25.284 1.00 65.94 218 ASP A N 1
ATOM 1715 C CA . ASP A 1 218 ? -14.541 -29.143 -26.323 1.00 65.94 218 ASP A CA 1
ATOM 1716 C C . ASP A 1 218 ? -15.978 -29.583 -26.000 1.00 65.94 218 ASP A C 1
ATOM 1718 O O . ASP A 1 218 ? -16.324 -30.735 -26.236 1.00 65.94 218 ASP A O 1
ATOM 1722 N N . ASP A 1 219 ? -16.713 -28.748 -25.263 1.00 63.62 219 ASP A N 1
ATOM 1723 C CA . ASP A 1 219 ? -18.161 -28.863 -25.013 1.00 63.62 219 ASP A CA 1
ATOM 1724 C C . ASP A 1 219 ? -18.590 -27.648 -24.169 1.00 63.62 219 ASP A C 1
ATOM 1726 O O . ASP A 1 219 ? -18.315 -27.570 -22.970 1.00 63.62 219 ASP A O 1
ATOM 1730 N N . ASP A 1 220 ? -19.152 -26.613 -24.787 1.00 64.62 220 ASP A N 1
ATOM 1731 C CA . ASP A 1 220 ? -20.602 -26.552 -25.011 1.00 64.62 220 ASP A CA 1
ATOM 1732 C C . ASP A 1 220 ? -20.954 -25.167 -25.582 1.00 64.62 220 ASP A C 1
ATOM 1734 O O . ASP A 1 220 ? -20.588 -24.112 -25.048 1.00 64.62 220 ASP A O 1
ATOM 1738 N N . GLU A 1 221 ? -21.632 -25.205 -26.721 1.00 63.38 221 GLU A N 1
ATOM 1739 C CA . GLU A 1 221 ? -22.257 -24.064 -27.367 1.00 63.38 221 GLU A CA 1
ATOM 1740 C C . GLU A 1 221 ? -23.432 -23.545 -26.517 1.00 63.38 221 GLU A C 1
ATOM 1742 O O . GLU A 1 221 ? -23.830 -24.143 -25.522 1.00 63.38 221 GLU A O 1
ATOM 1747 N N . SER A 1 222 ? -24.068 -22.475 -27.006 1.00 58.75 222 SER A N 1
ATOM 1748 C CA . SER A 1 222 ? -25.413 -21.999 -26.641 1.00 58.75 222 SER A CA 1
ATOM 1749 C C . SER A 1 222 ? -25.485 -21.074 -25.407 1.00 58.75 222 SER A C 1
ATOM 1751 O O . SER A 1 222 ? -24.875 -21.294 -24.374 1.00 58.75 222 SER A O 1
ATOM 1753 N N . ASN A 1 223 ? -26.201 -19.952 -25.408 1.00 51.38 223 ASN A N 1
ATOM 1754 C CA . ASN A 1 223 ? -27.170 -19.413 -26.348 1.00 51.38 223 ASN A CA 1
ATOM 1755 C C . ASN A 1 223 ? -27.270 -17.896 -26.145 1.00 51.38 223 ASN A C 1
ATOM 1757 O O . ASN A 1 223 ? -27.062 -17.385 -25.043 1.00 51.38 223 ASN A O 1
ATOM 1761 N N . GLY A 1 224 ? -27.604 -17.190 -27.223 1.00 60.62 224 GLY A N 1
ATOM 1762 C CA . GLY A 1 224 ? -27.786 -15.749 -27.215 1.00 60.62 224 GLY A CA 1
ATOM 1763 C C . GLY A 1 224 ? -28.930 -15.286 -26.317 1.00 60.62 224 GLY A C 1
ATOM 1764 O O . GLY A 1 224 ? -29.893 -16.008 -26.068 1.00 60.62 224 GLY A O 1
ATOM 1765 N N . ASN A 1 225 ? -28.848 -14.026 -25.902 1.00 57.12 225 ASN A N 1
ATOM 1766 C CA . ASN A 1 225 ? -30.048 -13.273 -25.598 1.00 57.12 225 ASN A CA 1
ATOM 1767 C C . ASN A 1 225 ? -29.941 -11.894 -26.244 1.00 57.12 225 ASN A C 1
ATOM 1769 O O . ASN A 1 225 ? -29.255 -10.994 -25.764 1.00 57.12 225 ASN A O 1
ATOM 1773 N N . LEU A 1 226 ? -30.588 -11.814 -27.401 1.00 68.12 226 LEU A N 1
ATOM 1774 C CA . LEU A 1 226 ? -31.028 -10.595 -28.046 1.00 68.12 226 LEU A CA 1
ATOM 1775 C C . LEU A 1 226 ? -32.193 -10.069 -27.197 1.00 68.12 226 LEU A C 1
ATOM 1777 O O . LEU A 1 226 ? -33.145 -10.805 -26.935 1.00 68.12 226 LEU A O 1
ATOM 1781 N N . SER A 1 227 ? -32.129 -8.835 -26.721 1.00 66.44 227 SER A N 1
ATOM 1782 C CA . SER A 1 227 ? -33.297 -8.168 -26.149 1.00 66.44 227 SER A CA 1
ATOM 1783 C C . SER A 1 227 ? -33.260 -6.715 -26.593 1.00 66.44 227 SER A C 1
ATOM 1785 O O . SER A 1 227 ? -32.263 -6.035 -26.350 1.00 66.44 227 SER A O 1
ATOM 1787 N N . ASP A 1 228 ? -34.319 -6.355 -27.321 1.00 60.69 228 ASP A N 1
ATOM 1788 C CA . ASP A 1 228 ? -34.706 -5.024 -27.805 1.00 60.69 228 ASP A CA 1
ATOM 1789 C C . ASP A 1 228 ? -34.522 -3.898 -26.776 1.00 60.69 228 ASP A C 1
ATOM 1791 O O . ASP A 1 228 ? -34.829 -4.121 -25.579 1.00 60.69 228 ASP A O 1
#

Organism: NCBI:txid153919

Foldseek 3Di:
DDDPPPPPPPQPPPQDPCPPVVVVVLVVLVVVVVVVVPPPPDPPLVSVLVLVLVQLCVSVVHSVDHQDQQQNLPRPCLPPQKDWAQQDPPPQCPDVRGGNRSVVPPDPVSVVSRVVCVNVVSTHIGGHDPVVSVVSVVVVVVDPPPPDPDPPCVVPDDPPPDPPPPPPPPDPDDDDDDDDDDDPPDPDDDDDDDDDDDDDDPPPDDDPPDPDPDPPPPDDDDDDDDDD

pLDDT: mean 71.92, std 17.08, range [34.66, 97.25]

Secondary structure (DSSP, 8-state):
-------------TT-S-HHHHHHHHHHHHHHHHHHHTSTT--HHHHHHHHHHHHHHHHTT-TT----GGGHIIIIIHHH-EEEE---TTTTT-STTSSPPGGG---HHHHHHHHHHHHTT-SEEEEPPHHHHHHHHHHHHHS--------TTTT---------------------------------------------------PPP-------------------